Protein AF-K9KC00-F1 (afdb_monomer_lite)

Organism: Equus caballus (NCBI:txid9796)

Secondary structure (DSSP, 8-state):
---S---------PPPPPGGGGGG-SS----GGG--HHHHHHHHHHHTTSSTT-----EEEEEE-GGG-SSHHHHHHHHHHHHHHHHHHH--S-S-TT---EEEEEEEETTT--EEEEEEETT-TTPPPEEE-----TTTTS---EEEE-----------SS-TT--HHHHHHHHHHHHHHHHHTSEEEETTEE--TT--TTTT----SSS-------EEEEEEEPPP----S------------

Structure (mmCIF, N/CA/C/O backbone):
data_AF-K9KC00-F1
#
_entry.id   AF-K9KC00-F1
#
loop_
_atom_site.group_PDB
_atom_site.id
_atom_site.type_symbol
_atom_site.label_atom_id
_atom_site.label_alt_id
_atom_site.label_comp_id
_atom_site.label_asym_id
_atom_site.label_entity_id
_atom_site.label_seq_id
_atom_site.pdbx_PDB_ins_code
_atom_site.Cartn_x
_atom_site.Cartn_y
_atom_site.Cartn_z
_atom_site.occupancy
_atom_site.B_iso_or_equiv
_atom_site.auth_seq_id
_atom_site.auth_comp_id
_atom_site.auth_asym_id
_atom_site.auth_atom_id
_atom_site.pdbx_PDB_model_num
ATOM 1 N N . GLN A 1 1 ? -20.676 -14.071 -11.939 1.00 25.25 1 GLN A N 1
ATOM 2 C CA . GLN A 1 1 ? -21.094 -12.785 -11.350 1.00 25.25 1 GLN A CA 1
ATOM 3 C C . GLN A 1 1 ? -20.013 -12.377 -10.363 1.00 25.25 1 GLN A C 1
ATOM 5 O O . GLN A 1 1 ? -20.032 -12.861 -9.239 1.00 25.25 1 GLN A O 1
ATOM 10 N N . CYS A 1 2 ? -19.039 -11.570 -10.789 1.00 29.67 2 CYS A N 1
ATOM 11 C CA . CYS A 1 2 ? -18.276 -10.775 -9.829 1.00 29.67 2 CYS A CA 1
ATOM 12 C C . CYS A 1 2 ? -19.253 -9.724 -9.311 1.00 29.67 2 CYS A C 1
ATOM 14 O O . CYS A 1 2 ? -19.829 -8.980 -10.107 1.00 29.67 2 CYS A O 1
ATOM 16 N N . SER A 1 3 ? -19.541 -9.725 -8.013 1.00 38.50 3 SER A N 1
ATOM 17 C CA . SER A 1 3 ? -20.212 -8.573 -7.428 1.00 38.50 3 SER A CA 1
ATOM 18 C C . SER A 1 3 ? -19.284 -7.365 -7.598 1.00 38.50 3 SER A C 1
ATOM 20 O O . SER A 1 3 ? -18.064 -7.500 -7.629 1.00 38.50 3 SER A O 1
ATOM 22 N N . SER A 1 4 ? -19.842 -6.161 -7.677 1.00 50.22 4 SER A N 1
ATOM 23 C CA . SER A 1 4 ? -19.057 -4.923 -7.599 1.00 50.22 4 SER A CA 1
ATOM 24 C C . SER A 1 4 ? -18.417 -4.706 -6.214 1.00 50.22 4 SER A C 1
ATOM 26 O O . SER A 1 4 ? -17.830 -3.654 -5.963 1.00 50.22 4 SER A O 1
ATOM 28 N N . GLN A 1 5 ? -18.562 -5.663 -5.285 1.00 53.84 5 GLN A N 1
ATOM 29 C CA . GLN A 1 5 ? -17.882 -5.651 -3.997 1.00 53.84 5 GLN A CA 1
ATOM 30 C C . GLN A 1 5 ? -16.456 -6.160 -4.190 1.00 53.84 5 GLN A C 1
ATOM 32 O O . GLN A 1 5 ? -16.230 -7.296 -4.592 1.00 53.84 5 GLN A O 1
ATOM 37 N N . LYS A 1 6 ? -15.491 -5.289 -3.893 1.00 56.62 6 LYS A N 1
ATOM 38 C CA . LYS A 1 6 ? -14.073 -5.637 -3.884 1.00 56.62 6 LYS A CA 1
ATOM 39 C C . LYS A 1 6 ? -13.775 -6.395 -2.590 1.00 56.62 6 LYS A C 1
ATOM 41 O O . LYS A 1 6 ? -13.758 -5.797 -1.515 1.00 56.62 6 LYS A O 1
ATOM 46 N N . ASP A 1 7 ? -13.580 -7.704 -2.699 1.00 59.06 7 ASP A N 1
ATOM 47 C CA . ASP A 1 7 ? -13.086 -8.533 -1.604 1.00 59.06 7 ASP A CA 1
ATOM 48 C C . ASP A 1 7 ? -11.563 -8.383 -1.512 1.00 59.06 7 ASP A C 1
ATOM 50 O O . ASP A 1 7 ? -10.843 -8.591 -2.488 1.00 59.06 7 ASP A O 1
ATOM 54 N N . TYR A 1 8 ? -11.063 -8.012 -0.334 1.00 65.44 8 TYR A N 1
ATOM 55 C CA . TYR A 1 8 ? -9.629 -7.894 -0.082 1.00 65.44 8 TYR A CA 1
ATOM 56 C C . TYR A 1 8 ? -9.162 -9.005 0.846 1.00 65.44 8 TYR A C 1
ATOM 58 O O . TYR A 1 8 ? -9.765 -9.255 1.891 1.00 65.44 8 TYR A O 1
ATOM 66 N N . VAL A 1 9 ? -8.029 -9.617 0.510 1.00 61.19 9 VAL A N 1
ATOM 67 C CA . VAL A 1 9 ? -7.313 -10.489 1.441 1.00 61.19 9 VAL A CA 1
ATOM 68 C C . VAL A 1 9 ? -6.292 -9.653 2.194 1.00 61.19 9 VAL A C 1
ATOM 70 O O . VAL A 1 9 ? -5.459 -8.971 1.603 1.00 61.19 9 VAL A O 1
ATOM 73 N N . ILE A 1 10 ? -6.406 -9.664 3.520 1.00 71.00 10 ILE A N 1
ATOM 74 C CA . ILE A 1 10 ? -5.725 -8.711 4.394 1.00 71.00 10 ILE A CA 1
ATOM 75 C C . ILE A 1 10 ? -4.709 -9.456 5.251 1.00 71.00 10 ILE A C 1
ATOM 77 O O . ILE A 1 10 ? -5.071 -10.296 6.075 1.00 71.00 10 ILE A O 1
ATOM 81 N N . LEU A 1 11 ? -3.435 -9.095 5.099 1.00 80.50 11 LEU A N 1
ATOM 82 C CA . LEU A 1 11 ? -2.395 -9.413 6.071 1.00 80.50 11 LEU A CA 1
ATOM 83 C C . LEU A 1 11 ? -2.268 -8.245 7.054 1.00 80.50 11 LEU A C 1
ATOM 85 O O . LEU A 1 11 ? -1.838 -7.153 6.686 1.00 80.50 11 LEU A O 1
ATOM 89 N N . ALA A 1 12 ? -2.624 -8.471 8.318 1.00 85.69 12 ALA A N 1
ATOM 90 C CA . ALA A 1 12 ? -2.448 -7.474 9.368 1.00 85.69 12 ALA A CA 1
ATOM 91 C C . ALA A 1 12 ? -1.000 -7.492 9.891 1.00 85.69 12 ALA A C 1
ATOM 93 O O . ALA A 1 12 ? -0.651 -8.292 10.759 1.00 85.69 12 ALA A O 1
ATOM 94 N N . ALA A 1 13 ? -0.155 -6.600 9.371 1.00 89.88 13 ALA A N 1
ATOM 95 C CA . ALA A 1 13 ? 1.214 -6.415 9.851 1.00 89.88 13 ALA A CA 1
ATOM 96 C C . ALA A 1 13 ? 1.235 -5.502 11.089 1.00 89.88 13 ALA A C 1
ATOM 98 O O . ALA A 1 13 ? 0.926 -4.313 11.008 1.00 89.88 13 ALA A O 1
ATOM 99 N N . ARG A 1 14 ? 1.590 -6.052 12.255 1.00 91.38 14 ARG A N 1
ATOM 100 C CA . ARG A 1 14 ? 1.687 -5.282 13.504 1.00 91.38 14 ARG A CA 1
ATOM 101 C C . ARG A 1 14 ? 2.925 -4.387 13.484 1.00 91.38 14 ARG A C 1
ATOM 103 O O . ARG A 1 14 ? 4.026 -4.890 13.298 1.00 91.38 14 ARG A O 1
ATOM 110 N N . THR A 1 15 ? 2.749 -3.097 13.777 1.00 91.25 15 THR A N 1
ATOM 111 C CA . THR A 1 15 ? 3.876 -2.178 13.983 1.00 91.25 15 THR A CA 1
ATOM 112 C C . THR A 1 15 ? 4.750 -2.653 15.149 1.00 91.25 15 THR A C 1
ATOM 114 O O . THR A 1 15 ? 4.219 -2.858 16.249 1.00 91.25 15 THR A O 1
ATOM 117 N N . PRO A 1 16 ? 6.060 -2.864 14.930 1.00 89.06 16 PRO A N 1
ATOM 118 C CA . PRO A 1 16 ? 6.976 -3.280 15.985 1.00 89.06 16 PRO A CA 1
ATOM 119 C C . PRO A 1 16 ? 7.082 -2.201 17.076 1.00 89.06 16 PRO A C 1
ATOM 121 O O . PRO A 1 16 ? 6.860 -1.022 16.790 1.00 89.06 16 PRO A O 1
ATOM 124 N N . PRO A 1 17 ? 7.384 -2.568 18.333 1.00 82.75 17 PRO A N 1
ATOM 125 C CA . PRO A 1 17 ? 7.634 -1.582 19.381 1.00 82.75 17 PRO A CA 1
ATOM 126 C C . PRO A 1 17 ? 8.871 -0.744 19.029 1.00 82.75 17 PRO A C 1
ATOM 128 O O . PRO A 1 17 ? 9.849 -1.281 18.517 1.00 82.75 17 PRO A O 1
ATOM 131 N N . ASN A 1 18 ? 8.824 0.562 19.296 1.00 74.44 18 ASN A N 1
ATOM 132 C CA . ASN A 1 18 ? 9.985 1.434 19.131 1.00 74.44 18 ASN A CA 1
ATOM 133 C C . ASN A 1 18 ? 10.951 1.200 20.310 1.00 74.44 18 ASN A C 1
ATOM 135 O O . ASN A 1 18 ? 10.563 1.375 21.468 1.00 74.44 18 ASN A O 1
ATOM 139 N N . GLU A 1 19 ? 12.183 0.773 20.026 1.00 66.12 19 GLU A N 1
ATOM 140 C CA . GLU A 1 19 ? 13.194 0.442 21.042 1.00 66.12 19 GLU A CA 1
ATOM 141 C C . GLU A 1 19 ? 13.564 1.657 21.913 1.00 66.12 19 GLU A C 1
ATOM 143 O O . GLU A 1 19 ? 13.807 1.497 23.107 1.00 66.12 19 GLU A O 1
ATOM 148 N N . GLU A 1 20 ? 13.479 2.881 21.380 1.00 58.81 20 GLU A N 1
ATOM 149 C CA . GLU A 1 20 ? 13.788 4.119 22.115 1.00 58.81 20 GLU A CA 1
ATOM 150 C C . GLU A 1 20 ? 12.750 4.460 23.204 1.00 58.81 20 GLU A C 1
ATOM 152 O O . GLU A 1 20 ? 13.062 5.133 24.189 1.00 58.81 20 GLU A O 1
ATOM 157 N N . GLN A 1 21 ? 11.511 3.970 23.077 1.00 54.03 21 GLN A N 1
ATOM 158 C CA . GLN A 1 21 ? 10.457 4.199 24.076 1.00 54.03 21 GLN A CA 1
ATOM 159 C C . GLN A 1 21 ? 10.523 3.214 25.255 1.00 54.03 21 GLN A C 1
ATOM 161 O O . GLN A 1 21 ? 9.918 3.478 26.297 1.00 54.03 21 GLN A O 1
ATOM 166 N N . ASN A 1 22 ? 11.263 2.105 25.130 1.00 49.56 22 ASN A N 1
ATOM 167 C CA . ASN A 1 22 ? 11.338 1.072 26.171 1.00 49.56 22 ASN A CA 1
ATOM 168 C C . ASN A 1 22 ? 12.103 1.522 27.427 1.00 49.56 22 ASN A C 1
ATOM 170 O O . ASN A 1 22 ? 11.770 1.083 28.527 1.00 49.56 22 ASN A O 1
ATOM 174 N N . GLU A 1 23 ? 13.059 2.444 27.300 1.00 49.00 23 GLU A N 1
ATOM 175 C CA . GLU A 1 23 ? 13.861 2.948 28.430 1.00 49.00 23 GLU A CA 1
ATOM 176 C C . GLU A 1 23 ? 13.058 3.857 29.392 1.00 49.00 23 GLU A C 1
ATOM 178 O O . GLU A 1 23 ? 13.442 4.048 30.545 1.00 49.00 23 GLU A O 1
ATOM 183 N N . ASN A 1 24 ? 11.899 4.388 28.971 1.00 44.72 24 ASN A N 1
ATOM 184 C CA . ASN A 1 24 ? 11.088 5.336 29.758 1.00 44.72 24 ASN A CA 1
ATOM 185 C C . ASN A 1 24 ? 9.825 4.730 30.412 1.00 44.72 24 ASN A C 1
ATOM 187 O O . ASN A 1 24 ? 9.017 5.446 31.013 1.00 44.72 24 ASN A O 1
ATOM 191 N N . LEU A 1 25 ? 9.628 3.410 30.350 1.00 47.66 25 LEU A N 1
ATOM 192 C CA . LEU A 1 25 ? 8.417 2.737 30.843 1.00 47.66 25 LEU A CA 1
ATOM 193 C C . LEU A 1 25 ? 8.420 2.512 32.369 1.00 47.66 25 LEU A C 1
ATOM 195 O O . LEU A 1 25 ? 8.377 1.380 32.843 1.00 47.66 25 LEU A O 1
ATOM 199 N N . LYS A 1 26 ? 8.402 3.586 33.172 1.00 43.12 26 LYS A N 1
ATOM 200 C CA . LYS A 1 26 ? 8.039 3.500 34.607 1.00 43.12 26 LYS A CA 1
ATOM 201 C C . LYS A 1 26 ? 6.574 3.827 34.918 1.00 43.12 26 LYS A C 1
ATOM 203 O O . LYS A 1 26 ? 6.155 3.652 36.057 1.00 43.12 26 LYS A O 1
ATOM 208 N N . HIS A 1 27 ? 5.754 4.199 33.930 1.00 42.00 27 HIS A N 1
ATOM 209 C CA . HIS A 1 27 ? 4.310 4.383 34.132 1.00 42.00 27 HIS A CA 1
ATOM 210 C C . HIS A 1 27 ? 3.474 3.876 32.942 1.00 42.00 27 HIS A C 1
ATOM 212 O O .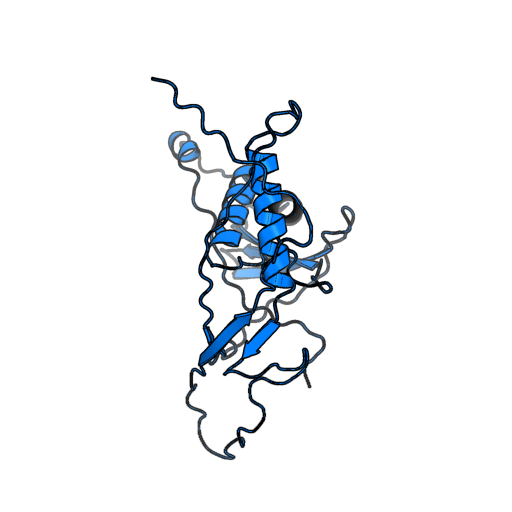 HIS A 1 27 ? 3.448 4.515 31.891 1.00 42.00 27 HIS A O 1
ATOM 218 N N . PRO A 1 28 ? 2.732 2.760 33.088 1.00 45.12 28 PRO A N 1
ATOM 219 C CA . PRO A 1 28 ? 1.894 2.213 32.030 1.00 45.12 28 PRO A CA 1
ATOM 220 C C . PRO A 1 28 ? 0.529 2.908 32.037 1.00 45.12 28 PRO A C 1
ATOM 222 O O . PRO A 1 28 ? -0.470 2.380 32.518 1.00 45.12 28 PRO A O 1
ATOM 225 N N . LYS A 1 29 ? 0.478 4.127 31.508 1.00 45.38 29 LYS A N 1
ATOM 226 C CA . LYS A 1 29 ? -0.769 4.724 31.012 1.00 45.38 29 LYS A CA 1
ATOM 227 C C . LYS A 1 29 ? -0.498 5.243 29.610 1.00 45.38 29 LYS A C 1
ATOM 229 O O . LYS A 1 29 ? -0.346 6.443 29.403 1.00 45.38 29 LYS A O 1
ATOM 234 N N . ALA A 1 30 ? -0.375 4.319 28.658 1.00 53.72 30 ALA A N 1
ATOM 235 C CA . ALA A 1 30 ? -0.313 4.664 27.246 1.00 53.72 30 ALA A CA 1
ATOM 236 C C . ALA A 1 30 ? -1.667 5.267 26.858 1.00 53.72 30 ALA A C 1
ATOM 238 O O . ALA A 1 30 ? -2.630 4.549 26.613 1.00 53.72 30 ALA A O 1
ATOM 239 N N . LYS A 1 31 ? -1.771 6.596 26.890 1.00 57.50 31 LYS A N 1
ATOM 240 C CA . LYS A 1 31 ? -2.899 7.293 26.280 1.00 57.50 31 LYS A CA 1
ATOM 241 C C . LYS A 1 31 ? -2.821 7.076 24.773 1.00 57.50 31 LYS A C 1
ATOM 243 O O . LYS A 1 31 ? -1.730 7.013 24.213 1.00 57.50 31 LYS A O 1
ATOM 248 N N . LEU A 1 32 ? -3.975 7.017 24.117 1.00 59.50 32 LEU A N 1
ATOM 249 C CA . LEU A 1 32 ? -4.072 6.977 22.658 1.00 59.50 32 LEU A CA 1
ATOM 250 C C . LEU A 1 32 ? -3.348 8.168 21.983 1.00 59.50 32 LEU A C 1
ATOM 252 O O . LEU A 1 32 ? -2.900 8.045 20.848 1.00 59.50 32 LEU A O 1
ATOM 256 N N . ASP A 1 33 ? -3.165 9.277 22.708 1.00 56.56 33 ASP A N 1
ATOM 257 C CA . ASP A 1 33 ? -2.373 10.441 22.289 1.00 56.56 33 ASP A CA 1
ATOM 258 C C . ASP A 1 33 ? -0.872 10.151 22.086 1.00 56.56 33 ASP A C 1
ATOM 260 O O . ASP A 1 33 ? -0.204 10.910 21.391 1.00 56.56 33 ASP A O 1
ATOM 264 N N . ASN A 1 34 ? -0.339 9.049 22.631 1.00 66.25 34 ASN A N 1
ATOM 265 C CA . ASN A 1 34 ? 1.069 8.645 22.481 1.00 66.25 34 ASN A CA 1
ATOM 266 C C . ASN A 1 34 ? 1.330 7.820 21.209 1.00 66.25 34 ASN A C 1
ATOM 268 O O . ASN A 1 34 ? 2.329 7.107 21.112 1.00 66.25 34 ASN A O 1
ATOM 272 N N . LEU A 1 35 ? 0.409 7.847 20.249 1.00 78.75 35 LEU A N 1
ATOM 273 C CA . LEU A 1 35 ? 0.561 7.120 19.001 1.00 78.75 35 LEU A CA 1
ATOM 274 C C . LEU A 1 35 ? 1.648 7.767 18.139 1.00 78.75 35 LEU A C 1
ATOM 276 O O . LEU A 1 35 ? 1.485 8.882 17.643 1.00 78.75 35 LEU A O 1
ATOM 280 N N . ASP A 1 36 ? 2.741 7.035 17.952 1.00 87.56 36 ASP A N 1
ATOM 281 C CA . ASP A 1 36 ? 3.870 7.447 17.124 1.00 87.56 36 ASP A CA 1
ATOM 282 C C . ASP A 1 36 ? 3.506 7.334 15.633 1.00 87.56 36 ASP A C 1
ATOM 284 O O . ASP A 1 36 ? 3.664 6.296 14.981 1.00 87.56 36 ASP A O 1
ATOM 288 N N . GLU A 1 37 ? 2.923 8.415 15.116 1.00 90.06 37 GLU A N 1
ATOM 289 C CA . GLU A 1 37 ? 2.513 8.557 13.718 1.00 90.06 37 GLU A CA 1
ATOM 290 C C . GLU A 1 37 ? 3.711 8.414 12.771 1.00 90.06 37 GLU A C 1
ATOM 292 O O . GLU A 1 37 ? 3.603 7.771 11.724 1.00 90.06 37 GLU A O 1
ATOM 297 N N . GLU A 1 38 ? 4.870 8.949 13.155 1.00 91.12 38 GLU A N 1
ATOM 298 C CA . GLU A 1 38 ? 6.090 8.867 12.357 1.00 91.12 38 GLU A CA 1
ATOM 299 C C . GLU A 1 38 ? 6.543 7.414 12.221 1.00 91.12 38 GLU A C 1
ATOM 301 O O . GLU A 1 38 ? 6.689 6.924 11.093 1.00 91.12 38 GLU A O 1
ATOM 306 N N . TRP A 1 39 ? 6.642 6.686 13.334 1.00 92.50 39 TRP A N 1
ATOM 307 C CA . TRP A 1 39 ? 7.018 5.275 13.324 1.00 92.50 39 TRP A CA 1
ATOM 308 C C . TRP A 1 39 ? 6.036 4.409 12.534 1.00 92.50 39 TRP A C 1
ATOM 310 O O . TRP A 1 39 ? 6.449 3.571 11.727 1.00 92.50 39 TRP A O 1
ATOM 320 N N . ALA A 1 40 ? 4.730 4.654 12.678 1.00 93.25 40 ALA A N 1
ATOM 321 C CA . ALA A 1 40 ? 3.715 3.960 11.890 1.00 93.25 40 ALA A CA 1
ATOM 322 C C . ALA A 1 40 ? 3.904 4.188 10.379 1.00 93.25 40 ALA A C 1
ATOM 324 O O . ALA A 1 40 ? 3.778 3.246 9.592 1.00 93.25 40 ALA A O 1
ATOM 325 N N . THR A 1 41 ? 4.260 5.407 9.956 1.00 94.38 41 THR A N 1
ATOM 326 C CA . THR A 1 41 ? 4.533 5.692 8.538 1.00 94.38 41 THR A CA 1
ATOM 327 C C . THR A 1 41 ? 5.833 5.055 8.047 1.00 94.38 41 THR A C 1
ATOM 329 O O . THR A 1 41 ? 5.902 4.624 6.893 1.00 94.38 41 THR A O 1
ATOM 332 N N . VAL A 1 42 ? 6.869 4.965 8.887 1.00 93.06 42 VAL A N 1
ATOM 333 C CA . VAL A 1 42 ? 8.116 4.254 8.559 1.00 93.06 42 VAL A CA 1
ATOM 334 C C . VAL A 1 42 ? 7.826 2.772 8.353 1.00 93.06 42 VAL A C 1
ATOM 336 O O . VAL A 1 42 ? 8.173 2.232 7.302 1.00 93.06 42 VAL A O 1
ATOM 339 N N . HIS A 1 43 ? 7.109 2.150 9.289 1.00 93.44 43 HIS A N 1
ATOM 340 C CA . HIS A 1 43 ? 6.720 0.748 9.195 1.00 93.44 43 HIS A CA 1
ATOM 341 C C . HIS A 1 43 ? 5.868 0.472 7.947 1.00 93.44 43 HIS A C 1
ATOM 343 O O . HIS A 1 43 ? 6.169 -0.450 7.193 1.00 93.44 43 HIS A O 1
ATOM 349 N N . ALA A 1 44 ? 4.873 1.311 7.641 1.00 93.31 44 ALA A N 1
ATOM 350 C CA . ALA A 1 44 ? 4.062 1.149 6.431 1.00 93.31 44 ALA A CA 1
ATOM 351 C C . ALA A 1 44 ? 4.894 1.221 5.134 1.00 93.31 44 ALA A C 1
ATOM 353 O O . ALA A 1 44 ? 4.655 0.462 4.195 1.00 93.31 44 ALA A O 1
ATOM 354 N N . ASN A 1 45 ? 5.918 2.083 5.089 1.00 91.00 45 ASN A N 1
ATOM 355 C CA . ASN A 1 45 ? 6.853 2.153 3.961 1.00 91.00 45 ASN A CA 1
ATOM 356 C C . ASN A 1 45 ? 7.752 0.914 3.835 1.00 91.00 45 ASN A C 1
ATOM 358 O O . ASN A 1 45 ? 8.222 0.619 2.739 1.00 91.00 45 ASN A O 1
ATOM 362 N N . GLN A 1 46 ? 8.044 0.228 4.939 1.00 90.62 46 GLN A N 1
ATOM 363 C CA . GLN A 1 46 ? 8.793 -1.028 4.923 1.00 90.62 46 GLN A CA 1
ATOM 364 C C . GLN A 1 46 ? 7.892 -2.176 4.463 1.00 90.62 46 GLN A C 1
ATOM 366 O O . GLN A 1 46 ? 8.271 -2.924 3.564 1.00 90.62 46 GLN A O 1
ATOM 371 N N . VAL A 1 47 ? 6.673 -2.261 5.009 1.00 90.00 47 VAL A N 1
ATOM 372 C CA . VAL A 1 47 ? 5.667 -3.267 4.634 1.00 90.00 47 VAL A CA 1
ATOM 373 C C . VAL A 1 47 ? 5.349 -3.197 3.143 1.00 90.00 47 VAL A C 1
ATOM 375 O O . VAL A 1 47 ? 5.341 -4.225 2.469 1.00 90.00 47 VAL A O 1
ATOM 378 N N . SER A 1 48 ? 5.185 -1.992 2.588 1.00 88.44 48 SER A N 1
ATOM 379 C CA . SER A 1 48 ? 4.916 -1.814 1.154 1.00 88.44 48 SER A CA 1
ATOM 380 C C . SER A 1 48 ? 6.046 -2.302 0.240 1.00 88.44 48 SER A C 1
ATOM 382 O O . SER A 1 48 ? 5.838 -2.418 -0.964 1.00 88.44 48 SER A O 1
ATOM 384 N N . ARG A 1 49 ? 7.225 -2.622 0.786 1.00 86.50 49 ARG A N 1
ATOM 385 C CA . ARG A 1 49 ? 8.413 -3.097 0.059 1.00 86.50 49 ARG A CA 1
ATOM 386 C C . ARG A 1 49 ? 8.800 -4.536 0.407 1.00 86.50 49 ARG A C 1
ATOM 388 O O . ARG A 1 49 ? 9.864 -4.982 -0.009 1.00 86.50 49 ARG A O 1
ATOM 395 N N . MET A 1 50 ? 7.969 -5.259 1.163 1.00 83.38 50 MET A N 1
ATOM 396 C CA . MET A 1 50 ? 8.282 -6.629 1.591 1.00 83.38 50 MET A CA 1
ATOM 397 C C . MET A 1 50 ? 8.363 -7.633 0.435 1.00 83.38 50 MET A C 1
ATOM 399 O O . MET A 1 50 ? 9.017 -8.659 0.589 1.00 83.38 50 MET A O 1
ATOM 403 N N . LEU A 1 51 ? 7.721 -7.347 -0.703 1.00 74.06 51 LEU A N 1
ATOM 404 C CA . LEU A 1 51 ? 7.758 -8.185 -1.902 1.00 74.06 51 LEU A CA 1
ATOM 405 C C . LEU A 1 51 ? 8.272 -7.396 -3.117 1.00 74.06 51 LEU A C 1
ATOM 407 O O . LEU A 1 51 ? 8.011 -6.190 -3.212 1.00 74.06 51 LEU A O 1
ATOM 411 N N . PRO A 1 52 ? 8.954 -8.053 -4.076 1.00 64.56 52 PRO A N 1
ATOM 412 C CA . PRO A 1 52 ? 9.198 -7.484 -5.401 1.00 64.56 52 PRO A CA 1
ATOM 413 C C . PRO A 1 52 ? 7.876 -7.023 -6.039 1.00 64.56 52 PRO A C 1
ATOM 415 O O . PRO A 1 52 ? 6.896 -7.758 -6.012 1.00 64.56 52 PRO A O 1
ATOM 418 N N . GLY A 1 53 ? 7.823 -5.794 -6.565 1.00 65.69 53 GLY A N 1
ATOM 419 C CA . GLY A 1 53 ? 6.579 -5.174 -7.066 1.00 65.69 53 GLY A CA 1
ATOM 420 C C . GLY A 1 53 ? 5.740 -4.450 -5.999 1.00 65.69 53 GLY A C 1
ATOM 421 O O . GLY A 1 53 ? 4.893 -3.621 -6.330 1.00 65.69 53 GLY A O 1
ATOM 422 N N . GLY A 1 54 ? 6.064 -4.649 -4.720 1.00 77.31 54 GLY A N 1
ATOM 423 C CA . GLY A 1 54 ? 5.485 -3.934 -3.589 1.00 77.31 54 GLY A CA 1
ATOM 424 C C . GLY A 1 54 ? 4.092 -4.413 -3.179 1.00 77.31 54 GLY A C 1
ATOM 425 O O . GLY A 1 54 ? 3.392 -5.108 -3.909 1.00 77.31 54 GLY A O 1
ATOM 426 N N . LEU A 1 55 ? 3.692 -4.037 -1.968 1.00 81.38 55 LEU A N 1
ATOM 427 C CA . LEU A 1 55 ? 2.369 -4.308 -1.411 1.00 81.38 55 LEU A CA 1
ATOM 428 C C . LEU A 1 55 ? 1.576 -3.007 -1.302 1.00 81.38 55 LEU A C 1
ATOM 430 O O . LEU A 1 55 ? 2.080 -1.999 -0.796 1.00 81.38 55 LEU A O 1
ATOM 434 N N . LEU A 1 56 ? 0.315 -3.046 -1.730 1.00 83.94 56 LEU A N 1
ATOM 435 C CA . LEU A 1 56 ? -0.625 -1.964 -1.475 1.00 83.94 56 LEU A CA 1
ATOM 436 C C . LEU A 1 56 ? -1.104 -2.042 -0.022 1.00 83.94 56 LEU A C 1
ATOM 438 O O . LEU A 1 56 ? -1.732 -3.015 0.394 1.00 83.94 56 LEU A O 1
ATOM 442 N N . VAL A 1 57 ? -0.827 -0.997 0.755 1.00 88.94 57 VAL A N 1
ATOM 443 C CA . VAL A 1 57 ? -1.370 -0.866 2.110 1.00 88.94 57 VAL A CA 1
ATOM 444 C C . VAL A 1 57 ? -2.816 -0.400 1.999 1.00 88.94 57 VAL A C 1
ATOM 446 O O . VAL A 1 57 ? -3.093 0.746 1.664 1.00 88.94 57 VAL A O 1
ATOM 449 N N . LEU A 1 58 ? -3.747 -1.305 2.291 1.00 90.12 58 LEU A N 1
ATOM 450 C CA . LEU A 1 58 ? -5.18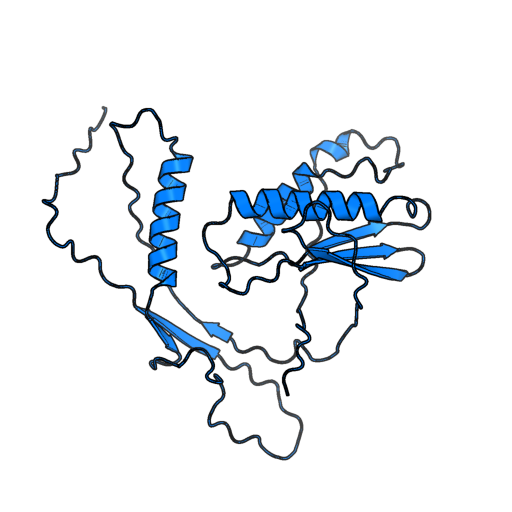4 -1.046 2.176 1.00 90.12 58 LEU A CA 1
ATOM 451 C C . LEU A 1 58 ? -5.744 -0.190 3.314 1.00 90.12 58 LEU A C 1
ATOM 453 O O . LEU A 1 58 ? -6.872 0.289 3.223 1.00 90.12 58 LEU A O 1
ATOM 457 N N . GLY A 1 59 ? -5.001 -0.024 4.407 1.00 92.56 59 GLY A N 1
ATOM 458 C CA . GLY A 1 59 ? -5.523 0.618 5.598 1.00 92.56 59 GLY A CA 1
ATOM 459 C C . GLY A 1 59 ? -4.638 0.480 6.826 1.00 92.56 59 GLY A C 1
ATOM 460 O O . GLY A 1 59 ? -3.519 -0.027 6.763 1.00 92.56 59 GLY A O 1
ATOM 461 N N . VAL A 1 60 ? -5.171 0.916 7.963 1.00 94.81 60 VAL A N 1
ATOM 462 C CA . VAL A 1 60 ? -4.517 0.840 9.275 1.00 94.81 60 VAL A CA 1
ATOM 463 C C . VAL A 1 60 ? -5.450 0.212 10.300 1.00 94.81 60 VAL A C 1
ATOM 465 O O . VAL A 1 60 ? -6.676 0.311 10.199 1.00 94.81 60 VAL A O 1
ATOM 468 N N . PHE A 1 61 ? -4.873 -0.417 11.320 1.00 93.69 61 PHE A N 1
ATOM 469 C CA . PHE A 1 61 ? -5.640 -0.965 12.428 1.00 93.69 61 PHE A CA 1
ATOM 470 C C . PHE A 1 61 ? -5.024 -0.603 13.774 1.00 93.69 61 PHE A C 1
ATOM 472 O O . PHE A 1 61 ? -3.813 -0.423 13.891 1.00 93.69 61 PHE A O 1
ATOM 479 N N . ILE A 1 62 ? -5.869 -0.528 14.797 1.00 91.81 62 ILE A N 1
ATOM 480 C CA . ILE A 1 62 ? -5.455 -0.369 16.190 1.00 91.81 62 ILE A CA 1
ATOM 481 C C . ILE A 1 62 ? -6.212 -1.358 17.072 1.00 91.81 62 ILE A C 1
ATOM 483 O O . ILE A 1 62 ? -7.380 -1.679 16.834 1.00 91.81 62 ILE A O 1
ATOM 487 N N . ILE A 1 63 ? -5.535 -1.827 18.116 1.00 90.06 63 ILE A N 1
ATOM 488 C CA . ILE A 1 63 ? -6.104 -2.723 19.119 1.00 90.06 63 ILE A CA 1
ATOM 489 C C . ILE A 1 63 ? -6.048 -1.999 20.462 1.00 90.06 63 ILE A C 1
ATOM 491 O O . ILE A 1 63 ? -4.962 -1.651 20.920 1.00 90.06 63 ILE A O 1
ATOM 495 N N . THR A 1 64 ? -7.200 -1.766 21.093 1.00 87.00 64 THR A N 1
ATOM 496 C CA . THR A 1 64 ? -7.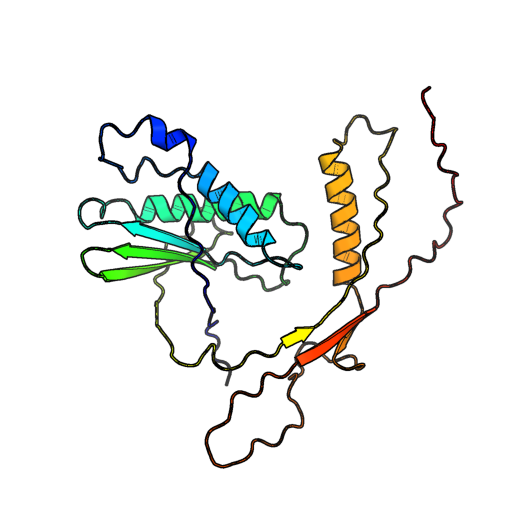283 -1.040 22.374 1.00 87.00 64 THR A CA 1
ATOM 497 C C . THR A 1 64 ? -8.123 -1.793 23.407 1.00 87.00 64 THR A C 1
ATOM 499 O O . THR A 1 64 ? -8.916 -2.672 23.068 1.00 87.00 64 THR A O 1
ATOM 502 N N . THR A 1 65 ? -7.962 -1.454 24.686 1.00 84.12 65 THR A N 1
ATOM 503 C CA . THR A 1 65 ? -8.850 -1.899 25.773 1.00 84.12 65 THR A CA 1
ATOM 504 C C . THR A 1 65 ? -10.026 -0.925 25.944 1.00 84.12 65 THR A C 1
ATOM 506 O O . THR A 1 65 ? -10.024 0.170 25.376 1.00 84.12 65 THR A O 1
ATOM 509 N N . LEU A 1 66 ? -11.050 -1.319 26.714 1.00 72.38 66 LEU A N 1
ATOM 510 C CA . LEU A 1 66 ? -12.277 -0.529 26.924 1.00 72.38 66 LEU A CA 1
ATOM 511 C C . LEU A 1 66 ? -12.020 0.877 27.510 1.00 72.38 66 LEU A C 1
ATOM 513 O O . LEU A 1 66 ? -12.760 1.809 27.218 1.00 72.38 66 LEU A O 1
ATOM 517 N N . GLU A 1 67 ? -10.944 1.041 28.280 1.00 62.91 67 GLU A N 1
ATOM 518 C CA . GLU A 1 67 ? -10.559 2.302 28.934 1.00 62.91 67 GLU A CA 1
ATOM 519 C C . GLU A 1 67 ? -10.050 3.375 27.953 1.00 62.91 67 GLU A C 1
ATOM 521 O O . GLU A 1 67 ? -10.016 4.555 28.289 1.00 62.91 67 GLU A O 1
ATOM 526 N N . MET A 1 68 ? -9.692 2.982 26.725 1.00 63.47 68 MET A N 1
ATOM 527 C CA . MET A 1 68 ? -9.163 3.857 25.666 1.00 63.47 68 MET A CA 1
ATOM 528 C C . MET A 1 68 ? -10.14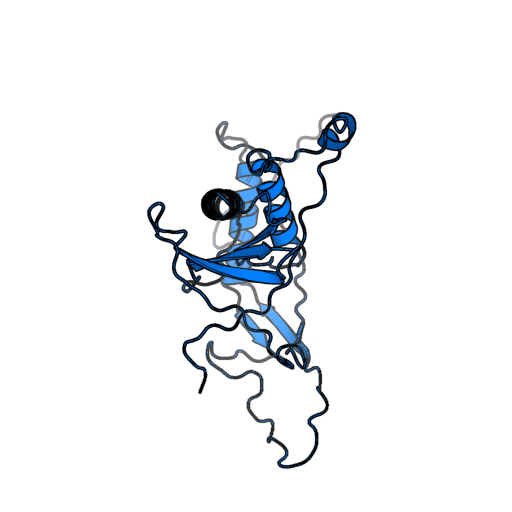8 4.011 24.493 1.00 63.47 68 MET A C 1
ATOM 530 O O . MET A 1 68 ? -9.744 4.212 23.349 1.00 63.47 68 MET A O 1
ATOM 534 N N . ALA A 1 69 ? -11.448 3.820 24.744 1.00 60.62 69 ALA A N 1
ATOM 535 C CA . ALA A 1 69 ? -12.472 3.741 23.700 1.00 60.62 69 ALA A CA 1
ATOM 536 C C . ALA A 1 69 ? -12.989 5.099 23.192 1.00 60.62 69 ALA A C 1
ATOM 538 O O . ALA A 1 69 ? -13.664 5.130 22.165 1.00 60.62 69 ALA A O 1
ATOM 539 N N . ASN A 1 70 ? -12.677 6.211 23.858 1.00 62.06 70 ASN A N 1
ATOM 540 C CA . ASN A 1 70 ? -12.943 7.537 23.301 1.00 62.06 70 ASN A CA 1
ATOM 541 C C . ASN A 1 70 ? -11.718 7.994 22.492 1.00 62.06 70 ASN A C 1
ATOM 543 O O . ASN A 1 70 ? -10.585 7.761 22.896 1.00 62.06 70 ASN A O 1
ATOM 547 N N . ASP A 1 71 ? -11.962 8.578 21.318 1.00 74.00 71 ASP A N 1
ATOM 548 C CA . ASP A 1 71 ? -10.980 9.167 20.384 1.00 74.00 71 ASP A CA 1
ATOM 549 C C . ASP A 1 71 ? -10.212 8.243 19.418 1.00 74.00 71 ASP A C 1
ATOM 551 O O . ASP A 1 71 ? -9.499 8.734 18.537 1.00 74.00 71 ASP A O 1
ATOM 555 N N . PHE A 1 72 ? -10.445 6.924 19.436 1.00 83.88 72 PHE A N 1
ATOM 556 C CA . PHE A 1 72 ? -9.815 5.980 18.486 1.00 83.88 72 PHE A CA 1
ATOM 557 C C . PHE A 1 72 ? -10.085 6.314 17.010 1.00 83.88 72 PHE A C 1
ATOM 559 O O . PHE A 1 72 ? -9.254 6.051 16.143 1.00 83.88 72 PHE A O 1
ATOM 566 N N . GLN A 1 73 ? -11.237 6.921 16.716 1.00 86.12 73 GLN A N 1
ATOM 567 C CA . GLN A 1 73 ? -11.630 7.299 15.357 1.00 86.12 73 GLN A CA 1
ATOM 568 C C . GLN A 1 73 ? -10.768 8.442 14.814 1.00 86.12 73 GLN A C 1
ATOM 570 O O . GLN A 1 73 ? -10.339 8.395 13.663 1.00 86.12 73 GLN A O 1
ATOM 575 N N . ASN A 1 74 ? -10.474 9.439 15.651 1.00 88.19 74 ASN A N 1
ATOM 576 C CA . ASN A 1 74 ? -9.621 10.564 15.275 1.00 88.19 74 ASN A CA 1
ATOM 577 C C . ASN A 1 74 ? -8.173 10.104 15.083 1.00 88.19 74 ASN A C 1
ATOM 579 O O . ASN A 1 74 ? -7.529 10.502 14.113 1.00 88.19 74 ASN A O 1
ATOM 583 N N . ALA A 1 75 ? -7.686 9.218 15.957 1.00 89.44 75 ALA A N 1
ATOM 584 C CA . ALA A 1 75 ? -6.365 8.609 15.824 1.00 89.44 75 ALA A CA 1
ATOM 585 C C . ALA A 1 75 ? -6.232 7.784 14.531 1.00 89.44 75 ALA A C 1
ATOM 587 O O . ALA A 1 75 ? -5.287 7.984 13.770 1.00 89.44 75 ALA A O 1
ATOM 588 N N . LEU A 1 76 ? -7.204 6.913 14.233 1.00 91.88 76 LEU A N 1
ATOM 589 C CA . LEU A 1 76 ? -7.230 6.128 12.993 1.00 91.88 76 LEU A CA 1
ATOM 590 C C . LEU A 1 76 ? -7.287 7.008 11.747 1.00 91.88 76 LEU A C 1
ATOM 592 O O . LEU A 1 76 ? -6.558 6.751 10.791 1.00 91.88 76 LEU A O 1
ATOM 596 N N . ARG A 1 77 ? -8.114 8.062 11.765 1.00 92.25 77 ARG A N 1
ATOM 597 C CA . ARG A 1 77 ? -8.160 9.046 10.681 1.00 92.25 77 ARG A CA 1
ATOM 598 C C . ARG A 1 77 ? -6.788 9.684 10.478 1.00 92.25 77 ARG A C 1
ATOM 600 O O . ARG A 1 77 ? -6.284 9.701 9.364 1.00 92.25 77 ARG A O 1
ATOM 607 N N . ARG A 1 78 ? -6.171 10.211 11.534 1.00 91.94 78 ARG A N 1
ATOM 608 C CA . ARG A 1 78 ? -4.848 10.840 11.423 1.00 91.94 78 ARG A CA 1
ATOM 609 C C . ARG A 1 78 ? -3.816 9.871 10.847 1.00 91.94 78 ARG A C 1
ATOM 611 O O . ARG A 1 78 ? -3.160 10.211 9.869 1.00 91.94 78 ARG A O 1
ATOM 618 N N . LEU A 1 79 ? -3.755 8.650 11.381 1.00 93.50 79 LEU A N 1
ATOM 619 C CA . LEU A 1 79 ? -2.842 7.613 10.906 1.00 93.50 79 LEU A CA 1
ATOM 620 C C . LEU A 1 79 ? -3.038 7.266 9.433 1.00 93.50 79 LEU A C 1
ATOM 622 O O . LEU A 1 79 ? -2.055 7.216 8.701 1.00 93.50 79 LEU A O 1
ATOM 626 N N . VAL A 1 80 ? -4.274 7.002 8.991 1.00 94.44 80 VAL A N 1
ATOM 627 C CA . VAL A 1 80 ? -4.506 6.533 7.615 1.00 94.44 80 VAL A CA 1
ATOM 628 C C . VAL A 1 80 ? -4.069 7.588 6.597 1.00 94.44 80 VAL A C 1
ATOM 630 O O . VAL A 1 80 ? -3.370 7.264 5.640 1.00 94.44 80 VAL A O 1
ATOM 633 N N . PHE A 1 81 ? -4.371 8.865 6.856 1.00 94.25 81 PHE A N 1
ATOM 634 C CA . PHE A 1 81 ? -3.939 9.972 6.001 1.00 94.25 81 PHE A CA 1
ATOM 635 C C . PHE A 1 81 ? -2.422 10.204 6.069 1.00 94.25 81 PHE A C 1
ATOM 637 O O . PHE A 1 81 ? -1.802 10.510 5.049 1.00 94.25 81 PHE A O 1
ATOM 644 N N . ALA A 1 82 ? -1.804 10.048 7.242 1.00 94.19 82 ALA A N 1
ATOM 645 C CA . ALA A 1 82 ? -0.357 10.175 7.405 1.00 94.19 82 ALA A CA 1
ATOM 646 C C . ALA A 1 82 ? 0.407 9.084 6.645 1.00 94.19 82 ALA A C 1
ATOM 648 O O . ALA A 1 82 ? 1.353 9.382 5.907 1.00 94.19 82 ALA A O 1
ATOM 649 N N . VAL A 1 83 ? -0.030 7.830 6.792 1.00 94.12 83 VAL A N 1
ATOM 650 C CA . VAL A 1 83 ? 0.524 6.660 6.100 1.00 94.12 83 VAL A CA 1
ATOM 651 C C . VAL A 1 83 ? 0.420 6.848 4.594 1.00 94.12 83 VAL A C 1
ATOM 653 O O . VAL A 1 83 ? 1.441 6.804 3.909 1.00 94.12 83 VAL A O 1
ATOM 656 N N . GLU A 1 84 ? -0.770 7.169 4.091 1.00 91.62 84 GLU A N 1
ATOM 657 C CA . GLU A 1 84 ? -1.004 7.376 2.662 1.00 91.62 84 GLU A CA 1
ATOM 658 C C . GLU A 1 84 ? -0.142 8.519 2.100 1.00 91.62 84 GLU A C 1
ATOM 660 O O . GLU A 1 84 ? 0.540 8.366 1.084 1.00 91.62 84 GLU A O 1
ATOM 665 N N . LYS A 1 85 ? -0.076 9.659 2.802 1.00 91.62 85 LYS A N 1
ATOM 666 C CA . LYS A 1 85 ? 0.773 10.797 2.416 1.00 91.62 85 LYS A CA 1
ATOM 667 C C . LYS A 1 85 ? 2.254 10.422 2.370 1.00 91.62 85 LYS A C 1
ATOM 669 O O . LYS A 1 85 ? 2.978 10.887 1.487 1.00 91.62 85 LYS A O 1
ATOM 674 N N . SER A 1 86 ? 2.728 9.633 3.332 1.00 91.62 86 SER A N 1
ATOM 675 C CA . SER A 1 86 ? 4.122 9.181 3.399 1.00 91.62 86 SER A CA 1
ATOM 676 C C . SER A 1 86 ? 4.449 8.214 2.261 1.00 91.62 86 SER A C 1
ATOM 678 O O . SER A 1 86 ? 5.470 8.372 1.584 1.00 91.62 86 SER A O 1
ATOM 680 N N . MET A 1 87 ? 3.550 7.267 1.999 1.00 88.06 87 MET A N 1
ATOM 681 C CA . MET A 1 87 ? 3.709 6.258 0.957 1.00 88.06 87 MET A CA 1
ATOM 682 C C . MET A 1 87 ? 3.678 6.868 -0.443 1.00 88.06 87 MET A C 1
ATOM 684 O O . MET A 1 87 ? 4.590 6.611 -1.230 1.00 88.06 87 MET A O 1
ATOM 688 N N . ASN A 1 88 ? 2.724 7.757 -0.734 1.00 84.44 88 ASN A N 1
ATOM 689 C CA . ASN A 1 88 ? 2.617 8.402 -2.048 1.00 84.44 88 ASN A CA 1
ATOM 690 C C . ASN A 1 88 ? 3.855 9.234 -2.410 1.00 84.44 88 ASN A C 1
ATOM 692 O O . ASN A 1 88 ? 4.251 9.287 -3.571 1.00 84.44 88 ASN A O 1
ATOM 696 N N . LYS A 1 89 ? 4.556 9.813 -1.425 1.00 83.62 89 LYS A N 1
ATOM 697 C CA . LYS A 1 89 ? 5.838 10.500 -1.674 1.00 83.62 89 LYS A CA 1
ATOM 698 C C . LYS A 1 89 ? 6.956 9.555 -2.112 1.00 83.62 89 LYS A C 1
ATOM 700 O O . LYS A 1 89 ? 7.851 9.976 -2.848 1.00 83.62 89 LYS A O 1
ATOM 705 N N . LYS A 1 90 ? 6.954 8.313 -1.628 1.00 78.94 90 LYS A N 1
ATOM 706 C CA . LYS A 1 90 ? 8.041 7.334 -1.809 1.00 78.94 90 LYS A CA 1
ATOM 707 C C . LYS A 1 90 ? 7.748 6.289 -2.884 1.00 78.94 90 LYS A C 1
ATOM 709 O O . LYS A 1 90 ? 8.622 5.480 -3.189 1.00 78.94 90 LYS A O 1
ATOM 714 N N . ARG A 1 91 ? 6.543 6.311 -3.438 1.00 78.62 91 ARG A N 1
ATOM 715 C CA . ARG A 1 91 ? 6.073 5.403 -4.475 1.00 78.62 91 ARG A CA 1
ATOM 716 C C . ARG A 1 91 ? 6.784 5.663 -5.807 1.00 78.62 91 ARG A C 1
ATOM 718 O O . ARG A 1 91 ? 7.043 6.815 -6.161 1.00 78.62 91 ARG A O 1
ATOM 725 N N . LEU A 1 92 ? 7.142 4.581 -6.500 1.00 76.19 92 LEU A N 1
ATOM 726 C CA . LEU A 1 92 ? 7.850 4.605 -7.788 1.00 76.19 92 LEU A CA 1
ATOM 727 C C . LEU A 1 92 ? 6.949 4.255 -8.982 1.00 76.19 92 LEU A C 1
ATOM 729 O O . LEU A 1 92 ? 7.283 4.623 -10.101 1.00 76.19 92 LEU A O 1
ATOM 733 N N . TRP A 1 93 ? 5.829 3.570 -8.743 1.00 72.12 93 TRP A N 1
ATOM 734 C CA . TRP A 1 93 ? 4.873 3.123 -9.759 1.00 72.12 93 TRP A CA 1
ATOM 735 C C . TRP A 1 93 ? 3.445 3.209 -9.223 1.00 72.12 93 TRP A C 1
ATOM 737 O O . TRP A 1 93 ? 3.224 3.050 -8.020 1.00 72.12 93 TRP A O 1
ATOM 747 N N . ASN A 1 94 ? 2.477 3.434 -10.109 1.00 70.69 94 ASN A N 1
ATOM 748 C CA . ASN A 1 94 ? 1.059 3.340 -9.770 1.00 70.69 94 ASN A CA 1
ATOM 749 C C . ASN A 1 94 ? 0.601 1.878 -9.918 1.00 70.69 94 ASN A C 1
ATOM 751 O O . ASN A 1 94 ? 1.185 1.133 -10.694 1.00 70.69 94 ASN A O 1
ATOM 755 N N . PHE A 1 95 ? -0.372 1.435 -9.117 1.00 64.25 95 PHE A N 1
ATOM 756 C CA . PHE A 1 95 ? -0.811 0.036 -9.103 1.00 64.25 95 PHE A CA 1
ATOM 757 C C . PHE A 1 95 ? -1.738 -0.220 -10.300 1.00 64.25 95 PHE A C 1
ATOM 759 O O . PHE A 1 95 ? -1.541 -1.223 -10.967 1.00 64.25 95 PHE A O 1
ATOM 766 N N . THR A 1 96 ? -2.656 0.711 -10.606 1.00 61.94 96 THR A N 1
ATOM 767 C CA . THR A 1 96 ? -3.487 0.782 -11.829 1.00 61.94 96 THR A CA 1
ATOM 768 C C . THR A 1 96 ? -4.100 2.192 -11.971 1.00 61.94 96 THR A C 1
ATOM 770 O O . THR A 1 96 ? -4.068 2.969 -11.013 1.00 61.94 96 THR A O 1
ATOM 773 N N . GLU A 1 97 ? -4.684 2.534 -13.131 1.00 53.34 97 GLU A N 1
ATOM 774 C CA . GLU A 1 97 ? -5.516 3.749 -13.301 1.00 53.34 97 GLU A CA 1
ATOM 775 C C . GLU A 1 97 ? -6.810 3.714 -12.456 1.00 53.34 97 GLU A C 1
ATOM 777 O O . GLU A 1 97 ? -7.371 4.759 -12.133 1.00 53.34 97 GLU A O 1
ATOM 782 N N . GLU A 1 98 ? -7.236 2.528 -12.009 1.00 63.22 98 GLU A N 1
ATOM 783 C CA . GLU A 1 98 ? -8.410 2.304 -11.152 1.00 63.22 98 GLU A CA 1
ATOM 784 C C . GLU A 1 98 ? -8.055 2.097 -9.671 1.00 63.22 98 GLU A C 1
ATOM 786 O O . GLU A 1 98 ? -8.685 1.301 -8.954 1.00 63.22 98 GLU A O 1
ATOM 791 N N . GLU A 1 99 ? -7.011 2.765 -9.185 1.00 69.56 99 GLU A N 1
ATOM 792 C CA . GLU A 1 99 ? -6.654 2.648 -7.780 1.00 69.56 99 GLU A CA 1
ATOM 793 C C . GLU A 1 99 ? -7.797 3.145 -6.886 1.00 69.56 99 GLU A C 1
ATOM 795 O O . GLU A 1 99 ? -8.285 4.269 -6.990 1.00 69.56 99 GLU A O 1
ATOM 800 N N . VAL A 1 100 ? -8.223 2.279 -5.968 1.00 75.94 100 VAL A N 1
ATOM 801 C CA . VAL A 1 100 ? -9.274 2.611 -5.012 1.00 75.94 100 VAL A CA 1
ATOM 802 C C . VAL A 1 100 ? -8.713 3.581 -3.985 1.00 75.94 100 VAL A C 1
ATOM 804 O O . VAL A 1 100 ? -7.797 3.232 -3.238 1.00 75.94 100 VAL A O 1
ATOM 807 N N . SER A 1 101 ? -9.293 4.777 -3.926 1.00 86.00 101 SER A N 1
ATOM 808 C CA . SER A 1 101 ? -8.931 5.802 -2.947 1.00 86.00 101 SER A CA 1
ATOM 809 C C . SER A 1 101 ? -9.466 5.505 -1.542 1.00 86.00 101 SER A C 1
ATOM 811 O O . SER A 1 101 ? -8.981 6.047 -0.552 1.00 86.00 101 SER A O 1
ATOM 813 N N . GLU A 1 102 ? -10.448 4.614 -1.416 1.00 90.25 102 GLU A N 1
ATOM 814 C CA . GLU A 1 102 ? -10.946 4.183 -0.114 1.00 90.25 102 GLU A CA 1
ATOM 815 C C . GLU A 1 102 ? -9.877 3.368 0.628 1.00 90.25 102 GLU A C 1
ATOM 817 O O . GLU A 1 102 ? -9.438 2.307 0.173 1.00 90.25 102 GLU A O 1
ATOM 822 N N . ARG A 1 103 ? -9.480 3.846 1.810 1.00 91.75 103 ARG A N 1
ATOM 823 C CA . ARG A 1 103 ? -8.609 3.123 2.744 1.00 91.75 103 ARG A CA 1
ATOM 824 C C . ARG A 1 103 ? -9.372 2.712 3.988 1.00 91.75 103 ARG A C 1
ATOM 826 O O . ARG A 1 103 ? -10.181 3.465 4.532 1.00 91.75 103 ARG A O 1
ATOM 833 N N . VAL A 1 104 ? -9.091 1.503 4.455 1.00 92.62 104 VAL A N 1
ATOM 834 C CA . VAL A 1 104 ? -9.762 0.879 5.594 1.00 92.62 104 VAL A CA 1
ATOM 835 C C . VAL A 1 104 ? -9.133 1.341 6.907 1.00 92.62 104 VAL A C 1
ATOM 837 O O . VAL A 1 104 ? -7.920 1.466 7.057 1.00 92.62 104 VAL A O 1
ATOM 840 N N . THR A 1 105 ? -9.976 1.559 7.902 1.00 93.81 105 THR A N 1
ATOM 841 C CA . THR A 1 105 ? -9.578 1.756 9.291 1.00 93.81 105 THR A CA 1
ATOM 842 C C . THR A 1 105 ? -10.293 0.733 10.148 1.00 93.81 105 THR A C 1
ATOM 844 O O . THR A 1 105 ? -11.516 0.585 10.076 1.00 93.81 105 THR A O 1
ATOM 847 N N . LEU A 1 106 ? -9.519 0.007 10.947 1.00 93.19 106 LEU A N 1
ATOM 848 C CA . LEU A 1 106 ? -10.023 -1.088 11.761 1.00 93.19 106 LEU A CA 1
ATOM 849 C C . LEU A 1 106 ? -9.682 -0.846 13.229 1.00 93.19 106 LEU A C 1
ATOM 851 O O . LEU A 1 106 ? -8.519 -0.766 13.619 1.00 93.19 106 LEU A O 1
ATOM 855 N N . HIS A 1 107 ? -10.703 -0.748 14.068 1.00 92.44 107 HIS A N 1
ATOM 856 C CA . HIS A 1 107 ? -10.544 -0.740 15.517 1.00 92.44 107 HIS A CA 1
ATOM 857 C C . HIS A 1 107 ? -11.001 -2.077 16.083 1.00 92.44 107 HIS A C 1
ATOM 859 O O . HIS A 1 107 ? -12.091 -2.552 15.761 1.00 92.44 107 HIS A O 1
ATOM 865 N N . ILE A 1 108 ? -10.169 -2.673 16.933 1.00 91.56 108 ILE A N 1
ATOM 866 C CA . ILE A 1 108 ? -10.480 -3.918 17.630 1.00 91.56 108 ILE A CA 1
ATOM 867 C C . ILE A 1 108 ? -10.389 -3.660 19.131 1.00 91.56 108 ILE A C 1
ATOM 869 O O . ILE A 1 108 ? -9.315 -3.386 19.671 1.00 91.56 108 ILE A O 1
ATOM 873 N N . CYS A 1 109 ? -11.513 -3.791 19.832 1.00 90.00 109 CYS A N 1
ATOM 874 C CA . CYS A 1 109 ? -11.512 -3.762 21.287 1.00 90.00 109 CYS A CA 1
ATOM 875 C C . CYS A 1 109 ? -11.102 -5.138 21.822 1.00 90.00 109 CYS A C 1
ATOM 877 O O . CYS A 1 109 ? -11.863 -6.103 21.726 1.00 90.00 109 CYS A O 1
ATOM 879 N N . SER A 1 110 ? -9.921 -5.246 22.425 1.00 89.62 110 SER A N 1
ATOM 880 C CA . SER A 1 110 ? -9.403 -6.519 22.938 1.00 89.62 110 SER A CA 1
ATOM 881 C C . SER A 1 110 ? -10.259 -7.099 24.070 1.00 89.62 110 SER A C 1
ATOM 883 O O . SER A 1 110 ? -10.360 -8.326 24.172 1.00 89.62 110 SER A O 1
ATOM 885 N N . SER A 1 111 ? -10.904 -6.236 24.867 1.00 89.62 111 SER A N 1
ATOM 886 C CA . SER A 1 111 ? -11.769 -6.606 25.996 1.00 89.62 111 SER A CA 1
ATOM 887 C C . SER A 1 111 ? -13.135 -7.128 25.545 1.00 89.62 111 SER A C 1
ATOM 889 O O . SER A 1 111 ? -13.580 -8.168 26.012 1.00 89.62 111 SER A O 1
ATOM 891 N N . THR A 1 112 ? -13.803 -6.422 24.628 1.00 89.69 112 THR A N 1
ATOM 892 C CA . THR A 1 112 ? -15.176 -6.765 24.201 1.00 89.69 112 THR A CA 1
ATOM 893 C C . THR A 1 112 ? -15.225 -7.603 22.928 1.00 89.69 112 THR A C 1
ATOM 895 O O . THR A 1 112 ? -16.297 -8.056 22.540 1.00 89.69 112 THR A O 1
ATOM 898 N N . LYS A 1 113 ? -14.084 -7.762 22.246 1.00 88.38 113 LYS A N 1
ATOM 899 C CA . LYS A 1 113 ? -13.957 -8.352 20.903 1.00 88.38 113 LYS A CA 1
ATOM 900 C C . LYS A 1 113 ? -14.777 -7.637 19.823 1.00 88.38 113 LYS A C 1
ATOM 902 O O . LYS A 1 113 ? -14.894 -8.147 18.714 1.00 88.38 113 LYS A O 1
ATOM 907 N N . LYS A 1 114 ? -15.319 -6.449 20.115 1.00 89.31 114 LYS A N 1
ATOM 908 C CA . LYS A 1 114 ? -16.014 -5.625 19.123 1.00 89.31 114 LYS A CA 1
ATOM 909 C C . LYS A 1 114 ? -15.022 -5.105 18.091 1.00 89.31 114 LYS A C 1
ATOM 911 O O . LYS A 1 114 ? -13.940 -4.636 18.449 1.00 89.31 114 LYS A O 1
ATOM 916 N N . ILE A 1 115 ? -15.438 -5.168 16.833 1.00 89.56 115 ILE A N 1
ATOM 917 C CA . ILE A 1 115 ? -14.698 -4.669 15.682 1.00 89.56 115 ILE A CA 1
ATOM 918 C C . ILE A 1 115 ? -15.486 -3.503 15.094 1.00 89.56 115 ILE A C 1
ATOM 920 O O . ILE A 1 115 ? -16.682 -3.631 14.837 1.00 89.56 115 ILE A O 1
ATOM 924 N N . PHE A 1 116 ? -14.815 -2.378 14.873 1.00 90.25 116 PHE A N 1
ATOM 925 C CA . PHE A 1 116 ? -15.360 -1.248 14.130 1.00 90.25 116 PHE A CA 1
ATOM 926 C C . PHE A 1 116 ? -14.528 -1.053 12.870 1.00 90.25 116 PHE A C 1
ATOM 928 O O . PHE A 1 116 ? -13.330 -0.788 12.952 1.00 90.25 116 PHE A O 1
ATOM 935 N N . CYS A 1 117 ? -15.170 -1.181 11.714 1.00 92.00 117 CYS A N 1
ATOM 936 C CA . CYS A 1 117 ? -14.541 -1.016 10.414 1.00 92.00 117 CYS A CA 1
ATOM 937 C C . CYS A 1 117 ? -15.160 0.191 9.704 1.00 92.00 117 CYS A C 1
ATOM 939 O O . CYS A 1 117 ? -16.383 0.364 9.680 1.00 92.00 117 CYS A O 1
ATOM 941 N N . ARG A 1 118 ? -14.306 1.067 9.178 1.00 92.69 118 ARG A N 1
ATOM 942 C CA . ARG A 1 118 ? -14.710 2.241 8.399 1.00 92.69 118 ARG A CA 1
ATOM 943 C C . ARG A 1 118 ? -13.754 2.482 7.249 1.00 92.69 118 ARG A C 1
ATOM 945 O O . ARG A 1 118 ? -12.602 2.065 7.310 1.00 92.69 118 ARG A O 1
ATOM 952 N N . THR A 1 119 ? -14.220 3.205 6.246 1.00 93.62 119 THR A N 1
ATOM 953 C CA . THR A 1 119 ? -13.425 3.638 5.098 1.00 93.62 119 THR A CA 1
ATOM 954 C C . THR A 1 119 ? -13.347 5.158 5.020 1.00 93.62 119 THR A C 1
ATOM 956 O O . THR A 1 119 ? -14.224 5.870 5.530 1.00 93.62 119 THR A O 1
ATOM 959 N N . TYR A 1 120 ? -12.250 5.644 4.448 1.00 93.44 120 TYR A N 1
ATOM 960 C CA . TYR A 1 120 ? -12.023 7.048 4.133 1.00 93.44 120 TYR A CA 1
ATOM 961 C C . TYR A 1 120 ? -11.513 7.164 2.704 1.00 93.44 120 TYR A C 1
ATOM 963 O O . TYR A 1 120 ? -10.568 6.463 2.339 1.00 93.44 120 TYR A O 1
ATOM 971 N N . ASP A 1 121 ? -12.062 8.116 1.958 1.00 92.56 121 ASP A N 1
ATOM 972 C CA . ASP A 1 121 ? -11.499 8.530 0.684 1.00 92.56 121 ASP A CA 1
ATOM 973 C C . ASP A 1 121 ? -10.260 9.387 0.954 1.00 92.56 121 ASP A C 1
ATOM 975 O O . ASP A 1 121 ? -10.352 10.510 1.458 1.00 92.56 121 ASP A O 1
ATOM 979 N N . ILE A 1 122 ? -9.081 8.848 0.653 1.00 90.75 122 ILE A N 1
ATOM 980 C CA . ILE A 1 122 ? -7.816 9.538 0.921 1.00 90.75 122 ILE A CA 1
ATOM 981 C C . ILE A 1 122 ? -7.543 10.710 -0.021 1.00 90.75 122 ILE A C 1
ATOM 983 O O . ILE A 1 122 ? -6.679 11.537 0.284 1.00 90.75 122 ILE A O 1
ATOM 987 N N . HIS A 1 123 ? -8.263 10.813 -1.142 1.00 88.56 123 HIS A N 1
ATOM 988 C CA . HIS A 1 123 ? -8.160 11.965 -2.038 1.00 88.56 123 HIS A CA 1
ATOM 989 C C . HIS A 1 123 ? -8.960 13.168 -1.538 1.00 88.56 123 HIS A C 1
ATOM 991 O O . HIS A 1 123 ? -8.661 14.293 -1.941 1.00 88.56 123 HIS A O 1
ATOM 997 N N . ASP A 1 124 ? -9.903 12.962 -0.615 1.00 91.19 124 ASP A N 1
ATOM 998 C CA . ASP A 1 124 ? -10.632 14.031 0.059 1.00 91.19 124 ASP A CA 1
ATOM 999 C C . ASP A 1 124 ? -10.161 14.183 1.522 1.00 91.19 124 ASP A C 1
ATOM 1001 O O . ASP A 1 124 ? -10.586 13.439 2.412 1.00 91.19 124 ASP A O 1
ATOM 1005 N N . PRO A 1 125 ? -9.345 15.208 1.847 1.00 87.69 125 PRO A N 1
ATOM 1006 C CA . PRO A 1 125 ? -8.940 15.504 3.224 1.00 87.69 125 PRO A CA 1
ATOM 1007 C C . PRO A 1 125 ? -10.110 15.772 4.180 1.00 87.69 125 PRO A C 1
ATOM 1009 O O . PRO A 1 125 ? -9.926 15.745 5.402 1.00 87.69 125 PRO A O 1
ATOM 1012 N N . LYS A 1 126 ? -11.306 16.057 3.652 1.00 90.38 126 LYS A N 1
ATOM 1013 C CA . LYS A 1 126 ? -12.550 16.258 4.401 1.00 90.38 126 LYS A CA 1
ATOM 1014 C C . LYS A 1 126 ? -13.456 15.025 4.388 1.00 90.38 126 LYS A C 1
ATOM 1016 O O . LYS A 1 126 ? -14.508 15.083 5.023 1.00 90.38 126 LYS A O 1
ATOM 1021 N N . SER A 1 127 ? -13.029 13.910 3.781 1.00 91.69 127 SER A N 1
ATOM 1022 C CA . SER A 1 127 ? -13.817 12.676 3.685 1.00 91.69 127 SER A CA 1
ATOM 1023 C C . SER A 1 127 ? -14.347 12.304 5.055 1.00 91.69 127 SER A C 1
ATOM 1025 O O . SER A 1 127 ? -13.572 12.155 5.998 1.00 91.69 127 SER A O 1
ATOM 1027 N N . SER A 1 128 ? -15.652 12.113 5.181 1.00 90.38 128 SER A N 1
ATOM 1028 C CA . SER A 1 128 ? -16.222 11.541 6.397 1.00 90.38 128 SER A CA 1
ATOM 1029 C C . SER A 1 128 ? -15.967 10.032 6.443 1.00 90.38 128 SER A C 1
ATOM 1031 O O . SER A 1 128 ? -15.584 9.421 5.445 1.00 90.38 128 SER A O 1
ATOM 1033 N N . ALA A 1 129 ? -16.117 9.440 7.626 1.00 91.31 129 ALA A N 1
ATOM 1034 C CA . ALA A 1 129 ? -15.906 8.013 7.810 1.00 91.31 129 ALA A CA 1
ATOM 1035 C C . ALA A 1 129 ? -17.134 7.238 7.308 1.00 91.31 129 ALA A C 1
ATOM 1037 O O . ALA A 1 129 ? -18.219 7.372 7.881 1.00 91.31 129 ALA A O 1
ATOM 1038 N N . LYS A 1 130 ? -16.971 6.414 6.273 1.00 93.00 130 LYS A N 1
ATOM 1039 C CA . LYS A 1 130 ? -18.047 5.577 5.726 1.00 93.00 130 LYS A CA 1
ATOM 1040 C C . LYS A 1 130 ? -18.064 4.225 6.454 1.00 93.00 130 LYS A C 1
ATOM 1042 O O . LYS A 1 130 ? -17.002 3.623 6.622 1.00 93.00 130 LYS A O 1
ATOM 1047 N N . PRO A 1 131 ? -19.217 3.738 6.949 1.00 89.88 131 PRO A N 1
ATOM 1048 C CA . PRO A 1 131 ? -19.304 2.412 7.558 1.00 89.88 131 PRO A CA 1
ATOM 1049 C C . PRO A 1 131 ? -18.866 1.315 6.581 1.00 89.88 131 PRO A C 1
ATOM 1051 O O . PRO A 1 131 ? -19.208 1.371 5.402 1.00 89.88 131 PRO A O 1
ATOM 1054 N N . ALA A 1 132 ? -18.135 0.317 7.075 1.00 88.38 132 ALA A N 1
ATOM 1055 C CA . ALA A 1 132 ? -17.760 -0.865 6.308 1.00 88.38 132 ALA A CA 1
ATOM 1056 C C . ALA A 1 132 ? -17.928 -2.126 7.162 1.00 88.38 132 ALA A C 1
ATOM 1058 O O . ALA A 1 132 ? -17.754 -2.095 8.381 1.00 88.38 132 ALA A O 1
ATOM 1059 N N . ASP A 1 133 ? -18.257 -3.240 6.516 1.00 83.88 133 ASP A N 1
ATOM 1060 C CA . ASP A 1 133 ? -18.377 -4.533 7.183 1.00 83.88 133 ASP A CA 1
ATOM 1061 C C . ASP A 1 133 ? -17.016 -5.237 7.231 1.00 83.88 133 ASP A C 1
ATOM 1063 O O . ASP A 1 133 ? -16.280 -5.263 6.246 1.00 83.88 133 ASP A O 1
ATOM 1067 N N . TRP A 1 134 ? -16.707 -5.872 8.362 1.00 83.31 134 TRP A N 1
ATOM 1068 C CA . TRP A 1 134 ? -15.603 -6.826 8.470 1.00 83.31 134 TRP A CA 1
ATOM 1069 C C . TRP A 1 134 ? -16.176 -8.235 8.612 1.00 83.31 134 TRP A C 1
ATOM 1071 O O . TRP A 1 134 ? -16.804 -8.551 9.625 1.00 83.31 134 TRP A O 1
ATOM 1081 N N . LYS A 1 135 ? -15.981 -9.084 7.599 1.00 80.94 135 LYS A N 1
ATOM 1082 C CA . LYS A 1 135 ? -16.482 -10.465 7.585 1.00 80.94 135 LYS A CA 1
ATOM 1083 C C . LYS A 1 135 ? -15.329 -11.428 7.354 1.00 80.94 135 LYS A C 1
ATOM 1085 O O . LYS A 1 135 ? -14.552 -11.261 6.421 1.00 80.94 135 LYS A O 1
ATOM 1090 N N . TYR A 1 136 ? -15.247 -12.457 8.190 1.00 76.75 136 TYR A N 1
ATOM 1091 C CA . TYR A 1 136 ? -14.367 -13.590 7.935 1.00 76.75 136 TYR A CA 1
ATOM 1092 C C . TYR A 1 136 ? -15.048 -14.505 6.923 1.00 76.75 136 TYR A C 1
ATOM 1094 O O . TYR A 1 136 ? -16.158 -14.975 7.168 1.00 76.75 136 TYR A O 1
ATOM 1102 N N . GLN A 1 137 ? -14.393 -14.754 5.796 1.00 72.12 137 GLN A N 1
ATOM 1103 C CA . GLN A 1 137 ? -14.842 -15.749 4.832 1.00 72.12 137 GLN A CA 1
ATOM 1104 C C . GLN A 1 137 ? -13.881 -16.937 4.848 1.00 72.12 137 GLN A C 1
ATOM 1106 O O . GLN A 1 137 ? -12.672 -16.782 4.669 1.00 72.12 137 GLN A O 1
ATOM 1111 N N . ASN A 1 138 ? -14.424 -18.133 5.069 1.00 68.75 138 ASN A N 1
ATOM 1112 C CA . ASN A 1 138 ? -13.651 -19.365 4.979 1.00 68.75 138 ASN A CA 1
ATOM 1113 C C . ASN A 1 138 ? -13.413 -19.716 3.506 1.00 68.75 138 ASN A C 1
ATOM 1115 O O . ASN A 1 138 ? -14.337 -19.668 2.701 1.00 68.75 138 ASN A O 1
ATOM 1119 N N . GLY A 1 139 ? -12.186 -20.116 3.169 1.00 64.38 139 GLY A N 1
ATOM 1120 C CA . GLY A 1 139 ? -11.859 -20.656 1.847 1.00 64.38 139 GLY A CA 1
ATOM 1121 C C . GLY A 1 139 ? -11.461 -19.636 0.774 1.00 64.38 139 GLY A C 1
ATOM 1122 O O . GLY A 1 139 ? -11.064 -20.068 -0.301 1.00 64.38 139 GLY A O 1
ATOM 1123 N N . LEU A 1 140 ? -11.468 -18.322 1.050 1.00 60.97 140 LEU A N 1
ATOM 1124 C CA . LEU A 1 140 ? -10.943 -17.317 0.101 1.00 60.97 140 LEU A CA 1
ATOM 1125 C C . LEU A 1 140 ? -9.445 -17.494 -0.189 1.00 60.97 140 LEU A C 1
ATOM 1127 O O . LEU A 1 140 ? -8.972 -17.164 -1.268 1.00 60.97 140 LEU A O 1
ATOM 1131 N N . SER A 1 141 ? -8.692 -18.034 0.768 1.00 56.25 141 SER A N 1
ATOM 1132 C CA . SER A 1 141 ? -7.257 -18.291 0.643 1.00 56.25 141 SER A CA 1
ATOM 1133 C C . SER A 1 141 ? -6.917 -19.709 0.168 1.00 56.25 141 SER A C 1
ATOM 1135 O O . SER A 1 141 ? -5.742 -20.069 0.161 1.00 56.25 141 SER A O 1
ATOM 1137 N N . ALA A 1 142 ? -7.910 -20.529 -0.200 1.00 58.56 142 ALA A N 1
ATOM 1138 C CA . ALA A 1 142 ? -7.694 -21.951 -0.469 1.00 58.56 142 ALA A CA 1
ATOM 1139 C C . ALA A 1 142 ? -6.972 -22.231 -1.797 1.00 58.56 142 ALA A C 1
ATOM 1141 O O . ALA A 1 142 ? -6.324 -23.267 -1.904 1.00 58.56 142 ALA A O 1
ATOM 1142 N N . SER A 1 143 ? -7.046 -21.338 -2.789 1.00 65.88 143 SER A N 1
ATOM 1143 C CA . SER A 1 143 ? -6.330 -21.508 -4.058 1.00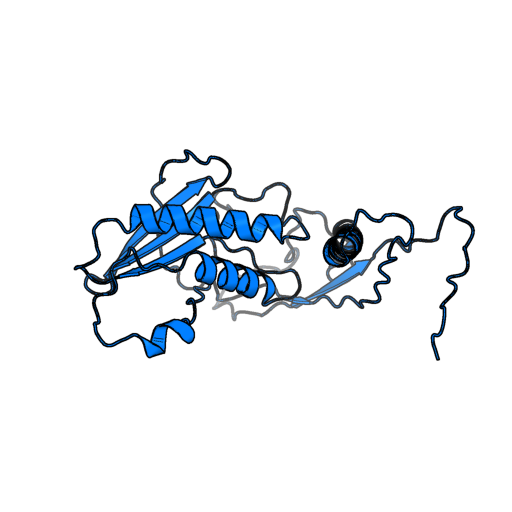 65.88 143 SER A CA 1
ATOM 1144 C C . SER A 1 143 ? -6.041 -20.161 -4.711 1.00 65.88 143 SER A C 1
ATOM 1146 O O . SER A 1 143 ? -6.966 -19.469 -5.134 1.00 65.88 143 SER A O 1
ATOM 1148 N N . TRP A 1 144 ? -4.761 -19.815 -4.822 1.00 73.38 144 TRP A N 1
ATOM 1149 C CA . TRP A 1 144 ? -4.302 -18.666 -5.596 1.00 73.38 144 TRP A CA 1
ATOM 1150 C C . TRP A 1 144 ? -3.642 -19.150 -6.875 1.00 73.38 144 TRP A C 1
ATOM 1152 O O . TRP A 1 144 ? -2.953 -20.172 -6.880 1.00 73.38 144 TRP A O 1
ATOM 1162 N N . LEU A 1 145 ? -3.829 -18.387 -7.948 1.00 79.12 145 LEU A N 1
ATOM 1163 C CA . LEU A 1 145 ? -2.982 -18.530 -9.119 1.00 79.12 145 LEU A CA 1
ATOM 1164 C C . LEU A 1 145 ? -1.632 -17.909 -8.779 1.00 79.12 145 LEU A C 1
ATOM 1166 O O . LEU A 1 145 ? -1.560 -16.771 -8.316 1.00 79.12 145 LEU A O 1
ATOM 1170 N N . SER A 1 146 ? -0.570 -18.677 -8.969 1.00 84.06 146 SER A N 1
ATOM 1171 C CA . SER A 1 146 ? 0.790 -18.183 -8.833 1.00 84.06 146 SER A CA 1
ATOM 1172 C C . SER A 1 146 ? 1.262 -17.726 -10.206 1.00 84.06 146 SER A C 1
ATOM 1174 O O . SER A 1 146 ? 1.171 -18.472 -11.175 1.00 84.06 146 SER A O 1
ATOM 1176 N N . LEU A 1 147 ? 1.720 -16.483 -10.303 1.00 86.75 147 LEU A N 1
ATOM 1177 C CA . LEU A 1 147 ? 2.420 -15.978 -11.477 1.00 86.75 147 LEU A CA 1
ATOM 1178 C C . LEU A 1 147 ? 3.898 -15.903 -11.115 1.00 86.75 147 LEU A C 1
ATOM 1180 O O . LEU A 1 147 ? 4.266 -15.203 -10.170 1.00 86.75 147 LEU A O 1
ATOM 1184 N N . GLU A 1 148 ? 4.736 -16.626 -11.842 1.00 89.12 148 GLU A N 1
ATOM 1185 C CA . GLU A 1 148 ? 6.176 -16.636 -11.631 1.00 89.12 148 GLU A CA 1
ATOM 1186 C C . GLU A 1 148 ? 6.846 -15.793 -12.711 1.00 89.12 148 GLU A C 1
ATOM 1188 O O . GLU A 1 148 ? 6.696 -16.053 -13.898 1.00 89.12 148 GLU A O 1
ATOM 1193 N N . CYS A 1 149 ? 7.578 -14.760 -12.302 1.00 87.69 149 CYS A N 1
ATOM 1194 C CA . CYS A 1 149 ? 8.250 -13.845 -13.214 1.00 87.69 149 CYS A CA 1
ATOM 1195 C C . CYS A 1 149 ? 9.664 -13.563 -12.719 1.00 87.69 149 CYS A C 1
ATOM 1197 O O . CYS A 1 149 ? 9.854 -13.137 -11.580 1.00 87.69 149 CYS A O 1
ATOM 1199 N N . THR A 1 150 ? 10.652 -13.715 -13.600 1.00 87.88 150 THR A N 1
ATOM 1200 C CA . THR A 1 150 ? 12.042 -13.335 -13.318 1.00 87.88 150 THR A CA 1
ATOM 1201 C C . THR A 1 150 ? 12.458 -12.164 -14.196 1.00 87.88 150 THR A C 1
ATOM 1203 O O . THR A 1 150 ? 12.486 -12.269 -15.422 1.00 87.88 150 THR A O 1
ATOM 1206 N N . VAL A 1 151 ? 12.837 -11.051 -13.566 1.00 83.00 151 VAL A N 1
ATOM 1207 C CA . VAL A 1 151 ? 13.377 -9.869 -14.247 1.00 83.00 151 VAL A CA 1
ATOM 1208 C C . VAL A 1 151 ? 14.839 -9.698 -13.850 1.00 83.00 151 VAL A C 1
ATOM 1210 O O . VAL A 1 151 ? 15.157 -9.538 -12.674 1.00 83.00 151 VAL A O 1
ATOM 1213 N N . HIS A 1 152 ? 15.734 -9.712 -14.837 1.00 83.12 152 HIS A N 1
ATOM 1214 C CA . HIS A 1 152 ? 17.152 -9.434 -14.624 1.00 83.12 152 HIS A CA 1
ATOM 1215 C C . HIS A 1 152 ? 17.381 -7.923 -14.633 1.00 83.12 152 HIS A C 1
ATOM 1217 O O . HIS A 1 152 ? 16.985 -7.230 -15.569 1.00 83.12 152 HIS A O 1
ATOM 1223 N N . ILE A 1 153 ? 18.024 -7.409 -13.587 1.00 78.94 153 ILE A N 1
ATOM 1224 C CA . ILE A 1 153 ? 18.167 -5.971 -13.368 1.00 78.94 153 ILE A CA 1
ATOM 1225 C C . ILE A 1 153 ? 19.628 -5.565 -13.574 1.00 78.94 153 ILE A C 1
ATOM 1227 O O . ILE A 1 153 ? 20.508 -6.000 -12.837 1.00 78.94 153 ILE A O 1
ATOM 1231 N N . ASN A 1 154 ? 19.873 -4.696 -14.557 1.00 83.88 154 ASN A N 1
ATOM 1232 C CA . ASN A 1 154 ? 21.154 -4.019 -14.766 1.00 83.88 154 ASN A CA 1
ATOM 1233 C C . ASN A 1 154 ? 20.899 -2.544 -15.119 1.00 83.88 154 ASN A C 1
ATOM 1235 O O . ASN A 1 154 ? 20.819 -2.170 -16.290 1.00 83.88 154 ASN A O 1
ATOM 1239 N N . ILE A 1 155 ? 20.679 -1.715 -14.096 1.00 82.69 155 ILE A N 1
ATOM 1240 C CA . ILE A 1 155 ? 20.262 -0.317 -14.263 1.00 82.69 155 ILE A CA 1
ATOM 1241 C C . ILE A 1 155 ? 21.468 0.603 -14.097 1.00 82.69 155 ILE A C 1
ATOM 1243 O O . ILE A 1 155 ? 22.145 0.574 -13.073 1.00 82.69 155 ILE A O 1
ATOM 1247 N N . HIS A 1 156 ? 21.668 1.485 -15.074 1.00 84.38 156 HIS A N 1
ATOM 1248 C CA . HIS A 1 156 ? 22.634 2.577 -14.997 1.00 84.38 156 HIS A CA 1
ATOM 1249 C C . HIS A 1 156 ? 21.881 3.892 -14.798 1.00 84.38 156 HIS A C 1
ATOM 1251 O O . HIS A 1 156 ? 21.066 4.275 -15.638 1.00 84.38 156 HIS A O 1
ATOM 1257 N N . ILE A 1 157 ? 22.142 4.587 -13.689 1.00 83.94 157 ILE A N 1
ATOM 1258 C CA . ILE A 1 157 ? 21.509 5.876 -13.388 1.00 83.94 157 ILE A CA 1
ATOM 1259 C C . ILE A 1 157 ? 22.544 6.986 -13.597 1.00 83.94 157 ILE A C 1
ATOM 1261 O O . ILE A 1 157 ? 23.406 7.174 -12.737 1.00 83.94 157 ILE A O 1
ATOM 1265 N N . PRO A 1 158 ? 22.493 7.727 -14.719 1.00 77.56 158 PRO A N 1
ATOM 1266 C CA . PRO A 1 158 ? 23.432 8.812 -14.956 1.00 77.56 158 PRO A CA 1
ATOM 1267 C C . PRO A 1 158 ? 23.179 9.952 -13.965 1.00 77.56 158 PRO A C 1
ATOM 1269 O O . PRO A 1 158 ? 22.047 10.409 -13.792 1.00 77.56 158 PRO A O 1
ATOM 1272 N N . LEU A 1 159 ? 24.248 10.429 -13.330 1.00 77.19 159 LEU A N 1
ATOM 1273 C CA . LEU A 1 159 ? 24.213 11.605 -12.469 1.00 77.19 159 LEU A CA 1
ATOM 1274 C C . LEU A 1 159 ? 24.573 12.836 -13.304 1.00 77.19 159 LEU A C 1
ATOM 1276 O O . LEU A 1 159 ? 25.594 12.860 -13.989 1.00 77.19 159 LEU A O 1
ATOM 1280 N N . SER A 1 160 ? 23.730 13.866 -13.265 1.00 67.94 160 SER A N 1
ATOM 1281 C CA . SER A 1 160 ? 24.008 15.122 -13.960 1.00 67.94 160 SER A CA 1
ATOM 1282 C C . SER A 1 160 ? 25.066 15.922 -13.195 1.00 67.94 160 SER A C 1
ATOM 1284 O O . SER A 1 160 ? 24.796 16.429 -12.108 1.00 67.94 160 SER A O 1
ATOM 1286 N N . ALA A 1 161 ? 26.264 16.052 -13.771 1.00 63.03 161 ALA A N 1
ATOM 1287 C CA . ALA A 1 161 ? 27.367 16.821 -13.186 1.00 63.03 161 ALA A CA 1
ATOM 1288 C C . ALA A 1 161 ? 27.153 18.348 -13.258 1.00 63.03 161 ALA A C 1
ATOM 1290 O O . ALA A 1 161 ? 27.783 19.099 -12.522 1.00 63.03 161 ALA A O 1
ATOM 1291 N N . THR A 1 162 ? 26.268 18.817 -14.145 1.00 62.41 162 THR A N 1
ATOM 1292 C CA . THR A 1 162 ? 26.045 20.245 -14.433 1.00 62.41 162 THR A CA 1
ATOM 1293 C C . THR A 1 162 ? 24.857 20.845 -13.686 1.00 62.41 162 THR A C 1
ATOM 1295 O O . THR A 1 162 ? 24.720 22.065 -13.622 1.00 62.41 162 THR A O 1
ATOM 1298 N N . SER A 1 163 ? 23.993 20.020 -13.090 1.00 58.19 163 SER A N 1
ATOM 1299 C CA . SER A 1 163 ? 22.854 20.505 -12.315 1.00 58.19 163 SER A CA 1
ATOM 1300 C C . SER A 1 163 ? 23.163 20.455 -10.823 1.00 58.19 163 SER A C 1
ATOM 1302 O O . SER A 1 163 ? 22.894 19.455 -10.160 1.00 58.19 163 SER A O 1
ATOM 1304 N N . VAL A 1 164 ? 23.629 21.581 -10.282 1.00 58.59 164 VAL A N 1
ATOM 1305 C CA . VAL A 1 164 ? 23.787 21.839 -8.834 1.00 58.59 164 VAL A CA 1
ATOM 1306 C C . VAL A 1 164 ? 22.461 21.637 -8.055 1.00 58.59 164 VAL A C 1
ATOM 1308 O O . VAL A 1 164 ? 22.442 21.610 -6.832 1.00 58.59 164 VAL A O 1
ATOM 1311 N N . SER A 1 165 ? 21.331 21.457 -8.754 1.00 61.69 165 SER A N 1
ATOM 1312 C CA . SER A 1 165 ? 19.971 21.424 -8.205 1.00 61.69 165 SER A CA 1
ATOM 1313 C C . SER A 1 165 ? 19.366 20.039 -7.914 1.00 61.69 165 SER A C 1
ATOM 1315 O O . SER A 1 165 ? 18.274 19.982 -7.344 1.00 61.69 165 SER A O 1
ATOM 1317 N N . TYR A 1 166 ? 20.005 18.920 -8.283 1.00 65.75 166 TYR A N 1
ATOM 1318 C CA . TYR A 1 166 ? 19.449 17.577 -8.035 1.00 65.75 166 TYR A CA 1
ATOM 1319 C C . TYR A 1 166 ? 20.291 16.798 -7.023 1.00 65.75 166 TYR A C 1
ATOM 1321 O O . TYR A 1 166 ? 21.430 16.434 -7.299 1.00 65.75 166 TYR A O 1
ATOM 1329 N N . THR A 1 167 ? 19.701 16.488 -5.865 1.00 79.56 167 THR A N 1
ATOM 1330 C CA . THR A 1 167 ? 20.304 15.580 -4.880 1.00 79.56 167 THR A CA 1
ATOM 1331 C C . THR A 1 167 ? 20.504 14.181 -5.481 1.00 79.56 167 THR A C 1
ATOM 1333 O O . THR A 1 167 ? 19.785 13.779 -6.402 1.00 79.56 167 THR A O 1
ATOM 1336 N N . LEU A 1 168 ? 21.461 13.409 -4.951 1.00 82.88 168 LEU A N 1
ATOM 1337 C CA . LEU A 1 168 ? 21.685 12.009 -5.346 1.00 82.88 168 LEU A CA 1
ATOM 1338 C C . LEU A 1 168 ? 20.390 11.186 -5.268 1.00 82.88 168 LEU A C 1
ATOM 1340 O O . LEU A 1 168 ? 20.076 10.432 -6.187 1.00 82.88 168 LEU A O 1
ATOM 1344 N N . GLU A 1 169 ? 19.609 11.388 -4.206 1.00 83.00 169 GLU A N 1
ATOM 1345 C CA . GLU A 1 169 ? 18.300 10.762 -4.020 1.00 83.00 169 GLU A CA 1
ATOM 1346 C C . GLU A 1 169 ? 17.357 11.069 -5.188 1.00 83.00 169 GLU A C 1
ATOM 1348 O O . GLU A 1 169 ? 16.752 10.160 -5.754 1.00 83.00 169 GLU A O 1
ATOM 1353 N N . LYS A 1 170 ? 17.267 12.337 -5.601 1.00 82.19 170 LYS A N 1
ATOM 1354 C CA . LYS A 1 170 ? 16.377 12.755 -6.687 1.00 82.19 170 LYS A CA 1
ATOM 1355 C C . LYS A 1 170 ? 16.810 12.167 -8.032 1.00 82.19 170 LYS A C 1
ATOM 1357 O O . LYS A 1 170 ? 15.960 11.690 -8.779 1.00 82.19 170 LYS A O 1
ATOM 1362 N N . ASN A 1 171 ? 18.112 12.149 -8.326 1.00 83.50 171 ASN A N 1
ATOM 1363 C CA . ASN A 1 171 ? 18.639 11.503 -9.535 1.00 83.50 171 ASN A CA 1
ATOM 1364 C C . ASN A 1 171 ? 18.353 9.993 -9.538 1.00 83.50 171 ASN A C 1
ATOM 1366 O O . ASN A 1 171 ? 17.843 9.465 -10.525 1.00 83.50 171 ASN A O 1
ATOM 1370 N N . THR A 1 172 ? 18.597 9.324 -8.409 1.00 85.06 172 THR A N 1
ATOM 1371 C CA . THR A 1 172 ? 18.327 7.889 -8.226 1.00 85.06 172 THR A CA 1
ATOM 1372 C C . THR A 1 172 ? 16.847 7.579 -8.420 1.00 85.06 172 THR A C 1
ATOM 1374 O O . THR A 1 172 ? 16.489 6.714 -9.217 1.00 85.06 172 THR A O 1
ATOM 1377 N N . LYS A 1 173 ? 15.965 8.340 -7.766 1.00 84.38 173 LYS A N 1
ATOM 1378 C CA . LYS A 1 173 ? 14.513 8.181 -7.883 1.00 84.38 173 LYS A CA 1
ATOM 1379 C C . LYS A 1 173 ? 14.037 8.362 -9.323 1.00 84.38 173 LYS A C 1
ATOM 1381 O O . LYS A 1 173 ? 13.227 7.573 -9.796 1.00 84.38 173 LYS A O 1
ATOM 1386 N N . ASN A 1 174 ? 14.565 9.358 -10.033 1.00 83.94 174 ASN A N 1
ATOM 1387 C CA . ASN A 1 174 ? 14.220 9.595 -11.434 1.00 83.94 174 ASN A CA 1
ATOM 1388 C C . ASN A 1 174 ? 14.676 8.443 -12.342 1.00 83.94 174 ASN A C 1
ATOM 1390 O O . ASN A 1 174 ? 13.921 8.029 -13.219 1.00 83.94 174 ASN A O 1
ATOM 1394 N N . GLY A 1 175 ? 15.887 7.915 -12.135 1.00 84.75 175 GLY A N 1
ATOM 1395 C CA . GLY A 1 175 ? 16.385 6.748 -12.871 1.00 84.75 175 GLY A CA 1
ATOM 1396 C C . GLY A 1 175 ? 15.522 5.506 -12.641 1.00 84.75 175 GLY A C 1
ATOM 1397 O O . GLY A 1 175 ? 15.106 4.859 -13.600 1.00 84.75 175 GLY A O 1
ATOM 1398 N N . LEU A 1 176 ? 15.180 5.230 -11.380 1.00 86.62 176 LEU A N 1
ATOM 1399 C CA . LEU A 1 176 ? 14.303 4.119 -11.006 1.00 86.62 176 LEU A CA 1
ATOM 1400 C C . LEU A 1 176 ? 12.885 4.277 -11.564 1.00 86.62 176 LEU A C 1
ATOM 1402 O O . LEU A 1 176 ? 12.324 3.301 -12.045 1.00 86.62 176 LEU A O 1
ATOM 1406 N N . ALA A 1 177 ? 12.321 5.488 -11.552 1.00 84.56 177 ALA A N 1
ATOM 1407 C CA . ALA A 1 177 ? 10.999 5.753 -12.122 1.00 84.56 177 ALA A CA 1
ATOM 1408 C C . ALA A 1 177 ? 10.967 5.501 -13.639 1.00 84.56 177 ALA A C 1
ATOM 1410 O O . ALA A 1 177 ? 10.011 4.924 -14.149 1.00 84.56 177 ALA A O 1
ATOM 1411 N N . ARG A 1 178 ? 12.032 5.874 -14.366 1.00 84.81 178 ARG A N 1
ATOM 1412 C CA . ARG A 1 178 ? 12.158 5.565 -15.802 1.00 84.81 178 ARG A CA 1
ATOM 1413 C C . ARG A 1 178 ? 12.224 4.063 -16.050 1.00 84.81 178 ARG A C 1
ATOM 1415 O O . ARG A 1 178 ? 11.516 3.573 -16.919 1.00 84.81 178 ARG A O 1
ATOM 1422 N N . TRP A 1 179 ? 13.044 3.347 -15.283 1.00 86.25 179 TRP A N 1
ATOM 1423 C CA . TRP A 1 179 ? 13.137 1.891 -15.389 1.00 86.25 179 TRP A CA 1
ATOM 1424 C C . TRP A 1 179 ? 11.802 1.208 -15.057 1.00 86.25 179 TRP A C 1
ATOM 1426 O O . TRP A 1 179 ? 11.345 0.362 -15.819 1.00 86.25 179 TRP A O 1
ATOM 1436 N N . ALA A 1 180 ? 11.127 1.626 -13.983 1.00 85.38 180 ALA A N 1
ATOM 1437 C CA . ALA A 1 180 ? 9.809 1.109 -13.622 1.00 85.38 180 ALA A CA 1
ATOM 1438 C C . ALA A 1 180 ? 8.792 1.322 -14.754 1.00 85.38 180 ALA A C 1
ATOM 1440 O O . ALA A 1 180 ? 8.073 0.391 -15.104 1.00 85.38 180 ALA A O 1
ATOM 1441 N N . LYS A 1 181 ? 8.798 2.499 -15.399 1.00 84.75 181 LYS A N 1
ATOM 1442 C CA . LYS A 1 181 ? 7.916 2.784 -16.540 1.00 84.75 181 LYS A CA 1
ATOM 1443 C C . LYS A 1 181 ? 8.202 1.899 -17.761 1.00 84.75 181 LYS A C 1
A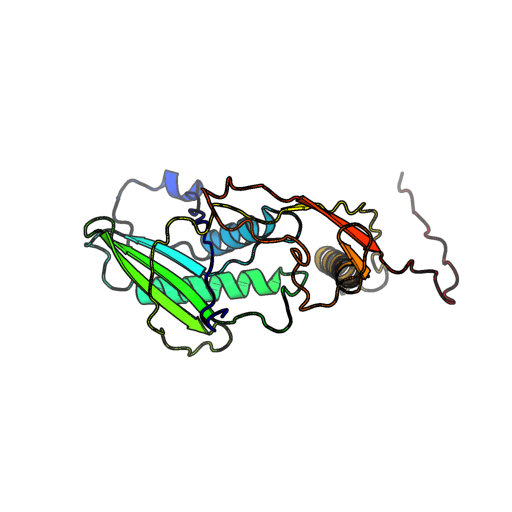TOM 1445 O O . LYS A 1 181 ? 7.287 1.591 -18.514 1.00 84.75 181 LYS A O 1
ATOM 1450 N N . GLN A 1 182 ? 9.448 1.465 -17.963 1.00 85.31 182 GLN A N 1
ATOM 1451 C CA . GLN A 1 182 ? 9.784 0.508 -19.026 1.00 85.31 182 GLN A CA 1
ATOM 1452 C C . GLN A 1 182 ? 9.235 -0.889 -18.755 1.00 85.31 182 GLN A C 1
ATOM 1454 O O . GLN A 1 182 ? 8.830 -1.565 -19.695 1.00 85.31 182 GLN A O 1
ATOM 1459 N N . ILE A 1 183 ? 9.240 -1.315 -17.491 1.00 86.44 183 ILE A N 1
ATOM 1460 C CA . ILE A 1 183 ? 8.618 -2.575 -17.077 1.00 86.44 183 ILE A CA 1
ATOM 1461 C C . ILE A 1 183 ? 7.099 -2.472 -17.241 1.00 86.44 183 ILE A C 1
ATOM 1463 O O . ILE A 1 183 ? 6.499 -3.342 -17.860 1.00 86.44 183 ILE A O 1
ATOM 1467 N N . GLU A 1 184 ? 6.487 -1.386 -16.764 1.00 84.19 184 GLU A N 1
ATOM 1468 C CA . GLU A 1 184 ? 5.044 -1.126 -16.890 1.00 84.19 184 GLU A CA 1
ATOM 1469 C C . GLU A 1 184 ? 4.578 -1.157 -18.353 1.00 84.19 184 GLU A C 1
ATOM 1471 O O . GLU A 1 184 ? 3.588 -1.802 -18.667 1.00 84.19 184 GLU A O 1
ATOM 1476 N N . ASN A 1 185 ? 5.336 -0.534 -19.260 1.00 85.88 185 ASN A N 1
ATOM 1477 C CA . ASN A 1 185 ? 5.033 -0.513 -20.694 1.00 85.88 185 ASN A CA 1
ATOM 1478 C C . ASN A 1 185 ? 5.519 -1.774 -21.448 1.00 85.88 185 ASN A C 1
ATOM 1480 O O . ASN A 1 185 ? 5.509 -1.793 -22.681 1.00 85.88 185 ASN A O 1
ATOM 1484 N N . GLY A 1 186 ? 6.032 -2.785 -20.743 1.00 87.56 186 GLY A N 1
ATOM 1485 C CA . GLY A 1 186 ? 6.502 -4.033 -21.340 1.00 87.56 186 GLY A CA 1
ATOM 1486 C C . GLY A 1 186 ? 5.356 -4.895 -21.872 1.00 87.56 186 GLY A C 1
ATOM 1487 O O . GLY A 1 186 ? 4.209 -4.768 -21.455 1.00 87.56 186 GLY A O 1
ATOM 1488 N N . VAL A 1 187 ? 5.676 -5.815 -22.780 1.00 90.06 187 VAL A N 1
ATOM 1489 C CA . VAL A 1 187 ? 4.731 -6.844 -23.234 1.00 90.06 187 VAL A CA 1
ATOM 1490 C C . VAL A 1 187 ? 4.882 -8.072 -22.345 1.00 90.06 187 VAL A C 1
ATOM 1492 O O . VAL A 1 187 ? 5.977 -8.623 -22.219 1.00 90.06 187 VAL A O 1
ATOM 1495 N N . TYR A 1 188 ? 3.780 -8.516 -21.746 1.00 90.38 188 TYR A N 1
ATOM 1496 C CA . TYR A 1 188 ? 3.753 -9.662 -20.843 1.00 90.38 188 TYR A CA 1
ATOM 1497 C C . TYR A 1 188 ? 3.268 -10.910 -21.581 1.00 90.38 188 TYR A C 1
ATOM 1499 O O . TYR A 1 188 ? 2.191 -10.924 -22.177 1.00 90.38 188 TYR A O 1
ATOM 1507 N N . LEU A 1 189 ? 4.071 -11.971 -21.535 1.00 92.12 189 LEU A N 1
ATOM 1508 C CA . LEU A 1 189 ? 3.708 -13.294 -22.028 1.00 92.12 189 LEU A CA 1
ATOM 1509 C C . LEU A 1 189 ? 3.357 -14.187 -20.845 1.00 92.12 189 LEU A C 1
ATOM 1511 O O . LEU A 1 189 ? 4.224 -14.459 -20.017 1.00 92.12 189 LEU A O 1
ATOM 1515 N N . ILE A 1 190 ? 2.131 -14.697 -20.803 1.00 91.38 190 ILE A N 1
ATOM 1516 C CA . ILE A 1 190 ? 1.682 -15.674 -19.808 1.00 91.38 190 ILE A CA 1
ATOM 1517 C C . ILE A 1 190 ? 1.674 -17.044 -20.479 1.00 91.38 190 ILE A C 1
ATOM 1519 O O . ILE A 1 190 ? 0.967 -17.259 -21.465 1.00 91.38 190 ILE A O 1
ATOM 1523 N N . ASN A 1 191 ? 2.505 -17.963 -19.988 1.00 90.19 191 ASN A N 1
ATOM 1524 C CA . ASN A 1 191 ? 2.804 -19.250 -20.622 1.00 90.19 191 ASN A CA 1
ATOM 1525 C C . ASN A 1 191 ? 3.191 -19.104 -22.109 1.00 90.19 191 ASN A C 1
ATOM 1527 O O . ASN A 1 191 ? 2.832 -19.924 -22.953 1.00 90.19 191 ASN A O 1
ATOM 1531 N N . GLY A 1 192 ? 3.929 -18.038 -22.439 1.00 89.69 192 GLY A N 1
ATOM 1532 C CA . GLY A 1 192 ? 4.403 -17.758 -23.798 1.00 89.69 192 GLY A CA 1
ATOM 1533 C C . GLY A 1 192 ? 3.391 -17.085 -24.732 1.00 89.69 192 GLY A C 1
ATOM 1534 O O . GLY A 1 192 ? 3.721 -16.890 -25.899 1.00 89.69 192 GLY A O 1
ATOM 1535 N N . GLN A 1 193 ? 2.202 -16.711 -24.252 1.00 90.94 193 GLN A N 1
ATOM 1536 C CA . GLN A 1 193 ? 1.177 -16.037 -25.054 1.00 90.94 193 GLN A CA 1
ATOM 1537 C C . GLN A 1 193 ? 0.864 -14.647 -24.501 1.00 90.94 193 GLN A C 1
ATOM 1539 O O . GLN A 1 193 ? 0.789 -14.462 -23.288 1.00 90.94 193 GLN A O 1
ATOM 1544 N N . VAL A 1 194 ? 0.656 -13.677 -25.395 1.00 90.31 194 VAL A N 1
ATOM 1545 C CA . VAL A 1 194 ? 0.053 -12.390 -25.023 1.00 90.31 194 VAL A CA 1
ATOM 1546 C C . VAL A 1 194 ? -1.431 -12.643 -24.777 1.00 90.31 194 VAL A C 1
ATOM 1548 O O . VAL A 1 194 ? -2.096 -13.238 -25.626 1.00 90.31 194 VAL A O 1
ATOM 1551 N N . LYS A 1 195 ? -1.929 -12.219 -23.618 1.00 87.62 195 LYS A N 1
ATOM 1552 C CA . LYS A 1 195 ? -3.351 -12.278 -23.274 1.00 87.62 195 LYS A CA 1
ATOM 1553 C C . LYS A 1 195 ? -3.951 -10.876 -23.312 1.00 87.62 195 LYS A C 1
ATOM 1555 O O . LYS A 1 195 ? -3.233 -9.902 -23.112 1.00 87.62 195 LYS A O 1
ATOM 1560 N N . ASP A 1 196 ? -5.245 -10.809 -23.599 1.00 86.19 196 ASP A N 1
ATOM 1561 C CA . ASP A 1 196 ? -6.033 -9.583 -23.457 1.00 86.19 196 ASP A CA 1
ATOM 1562 C C . ASP A 1 196 ? -6.172 -9.205 -21.970 1.00 86.19 196 ASP A C 1
ATOM 1564 O O . ASP A 1 196 ? -6.082 -10.088 -21.111 1.00 86.19 196 ASP A O 1
ATOM 1568 N N . GLU A 1 197 ? -6.366 -7.919 -21.665 1.00 79.94 197 GLU A N 1
ATOM 1569 C CA . GLU A 1 197 ? -6.391 -7.401 -20.286 1.00 79.94 197 GLU A CA 1
ATOM 1570 C C . GLU A 1 197 ? -7.490 -8.052 -19.428 1.00 79.94 197 GLU A C 1
ATOM 1572 O O . GLU A 1 197 ? -7.255 -8.332 -18.251 1.00 79.94 197 GLU A O 1
ATOM 1577 N N . ASP A 1 198 ? -8.638 -8.382 -20.028 1.00 82.81 198 ASP A N 1
ATOM 1578 C CA . ASP A 1 198 ? -9.805 -8.942 -19.331 1.00 82.81 198 ASP A CA 1
ATOM 1579 C C . ASP A 1 198 ? -9.946 -10.474 -19.481 1.00 82.81 198 ASP A C 1
ATOM 1581 O O . ASP A 1 198 ? -10.952 -11.065 -19.073 1.00 82.81 198 ASP A O 1
ATOM 1585 N N . CYS A 1 199 ? -8.957 -11.149 -20.075 1.00 84.06 199 CYS A N 1
ATOM 1586 C CA . CYS A 1 199 ? -9.010 -12.592 -20.332 1.00 84.06 199 CYS A CA 1
ATOM 1587 C C . CYS A 1 199 ? -8.824 -13.422 -19.047 1.00 84.06 199 CYS A C 1
ATOM 1589 O O . CYS A 1 199 ? -7.903 -13.187 -18.258 1.00 84.06 199 CYS A O 1
ATOM 1591 N N . ASP A 1 200 ? -9.649 -14.462 -18.854 1.00 83.25 200 ASP A N 1
ATOM 1592 C CA . ASP A 1 200 ? -9.501 -15.361 -17.705 1.00 83.25 200 ASP A CA 1
ATOM 1593 C C . ASP A 1 200 ? -8.271 -16.269 -17.899 1.00 83.25 200 ASP A C 1
ATOM 1595 O O . ASP A 1 200 ? -8.082 -16.963 -18.906 1.00 83.25 200 ASP A O 1
ATOM 1599 N N . LEU A 1 201 ? -7.385 -16.279 -16.899 1.00 83.00 201 LEU A N 1
ATOM 1600 C CA . LEU A 1 201 ? -6.159 -17.067 -16.941 1.00 83.00 201 LEU A CA 1
ATOM 1601 C C . LEU A 1 201 ? -6.418 -18.581 -16.989 1.00 83.00 201 LEU A C 1
ATOM 1603 O O . LEU A 1 201 ? -5.535 -19.316 -17.440 1.00 83.00 201 LEU A O 1
ATOM 1607 N N . LEU A 1 202 ? -7.608 -19.026 -16.576 1.00 80.38 202 LEU A N 1
ATOM 1608 C CA . LEU A 1 202 ? -8.039 -20.426 -16.510 1.00 80.38 202 LEU A CA 1
ATOM 1609 C C . LEU A 1 202 ? -8.911 -20.875 -17.696 1.00 80.38 202 LEU A C 1
ATOM 1611 O O . LEU A 1 202 ? -9.477 -21.976 -17.658 1.00 80.38 202 LEU A O 1
ATOM 1615 N N . GLU A 1 203 ? -9.032 -20.066 -18.754 1.00 66.56 203 GLU A N 1
ATOM 1616 C CA . GLU A 1 203 ? -9.807 -20.432 -19.945 1.00 66.56 203 GLU A CA 1
ATOM 1617 C C . GLU A 1 203 ? -9.399 -21.808 -20.504 1.00 66.56 203 GLU A C 1
ATOM 1619 O O . GLU A 1 203 ? -8.225 -22.116 -20.708 1.00 66.56 203 GLU A O 1
ATOM 1624 N N . GLY A 1 204 ? -10.396 -22.671 -20.741 1.00 57.34 204 GLY A N 1
ATOM 1625 C CA . GLY A 1 204 ? -10.207 -24.014 -21.304 1.00 57.34 204 GLY A CA 1
ATOM 1626 C C . GLY A 1 204 ? -10.138 -25.165 -20.292 1.00 57.34 204 GLY A C 1
ATOM 1627 O O . GLY A 1 204 ? -10.231 -26.328 -20.698 1.00 57.34 204 GLY A O 1
ATOM 1628 N N . GLN A 1 205 ? -10.069 -24.904 -18.982 1.00 56.50 205 GLN A N 1
ATOM 1629 C CA . GLN A 1 205 ? -10.205 -25.965 -17.978 1.00 56.50 205 GLN A CA 1
ATOM 1630 C C . GLN A 1 205 ? -11.682 -26.339 -17.778 1.00 56.50 205 GLN A C 1
ATOM 1632 O O . GLN A 1 205 ? -12.465 -25.615 -17.162 1.00 56.50 205 GLN A O 1
ATOM 1637 N N . LYS A 1 206 ? -12.090 -27.510 -18.292 1.00 45.94 206 LYS A N 1
ATOM 1638 C CA . LYS A 1 206 ? -13.410 -28.090 -17.996 1.00 45.94 206 LYS A CA 1
ATOM 1639 C C . LYS A 1 206 ? -13.551 -28.257 -16.481 1.00 45.94 206 LYS A C 1
ATOM 1641 O O . LYS A 1 206 ? -12.881 -29.103 -15.893 1.00 45.94 206 LYS A O 1
ATOM 1646 N N . LYS A 1 207 ? -14.463 -27.502 -15.860 1.00 47.97 207 LYS A N 1
ATOM 1647 C CA . LYS A 1 207 ? -14.899 -27.748 -14.479 1.00 47.97 207 LYS A CA 1
ATOM 1648 C C . LYS A 1 207 ? -15.424 -29.181 -14.391 1.00 47.97 207 LYS A C 1
ATOM 1650 O O . LYS A 1 207 ? -16.499 -29.482 -14.906 1.00 47.97 207 LYS A O 1
ATOM 1655 N N . SER A 1 208 ? -14.648 -30.069 -13.774 1.00 44.31 208 SER A N 1
ATOM 1656 C CA . SER A 1 208 ? -15.077 -31.430 -13.459 1.00 44.31 208 SER A CA 1
ATOM 1657 C C . SER A 1 208 ? -16.294 -31.353 -12.537 1.00 44.31 208 SER A C 1
ATOM 1659 O O . SER A 1 208 ? -16.196 -30.967 -11.371 1.00 44.31 208 SER A O 1
ATOM 1661 N N . SER A 1 209 ? -17.471 -31.677 -13.069 1.00 45.41 209 SER A N 1
ATOM 1662 C CA . SER A 1 209 ? -18.696 -31.793 -12.291 1.00 45.41 209 SER A CA 1
ATOM 1663 C C . SER A 1 209 ? -18.650 -33.084 -11.466 1.00 45.41 209 SER A C 1
ATOM 1665 O O . SER A 1 209 ? -19.124 -34.116 -11.937 1.00 45.41 209 SER A O 1
ATOM 1667 N N . ARG A 1 210 ? -18.060 -33.023 -10.265 1.00 45.41 210 ARG A N 1
ATOM 1668 C CA . ARG A 1 210 ? -18.315 -33.852 -9.060 1.00 45.41 210 ARG A CA 1
ATOM 1669 C C . ARG A 1 210 ? -17.027 -34.072 -8.263 1.00 45.41 210 ARG A C 1
ATOM 1671 O O . ARG A 1 210 ? -16.053 -34.588 -8.793 1.00 45.41 210 ARG A O 1
ATOM 1678 N N . GLY A 1 211 ? -17.118 -33.807 -6.959 1.00 41.09 211 GLY A N 1
ATOM 1679 C CA . GLY A 1 211 ? -16.188 -34.298 -5.940 1.00 41.09 211 GLY A CA 1
ATOM 1680 C C . GLY A 1 211 ? -15.053 -33.331 -5.620 1.00 41.09 211 GLY A C 1
ATOM 1681 O O . GLY A 1 211 ? -14.269 -33.009 -6.500 1.00 41.09 211 GLY A O 1
ATOM 1682 N N . ASN A 1 212 ? -15.018 -32.875 -4.360 1.00 44.03 212 ASN A N 1
ATOM 1683 C CA . ASN A 1 212 ? -13.957 -32.121 -3.679 1.00 44.03 212 ASN A CA 1
ATOM 1684 C C . ASN A 1 212 ? -12.790 -31.678 -4.571 1.00 44.03 212 ASN A C 1
ATOM 1686 O O . ASN A 1 212 ? -11.840 -32.432 -4.778 1.00 44.03 212 ASN A O 1
ATOM 1690 N N . ALA A 1 213 ? -12.855 -30.433 -5.050 1.00 44.91 213 ALA A N 1
ATOM 1691 C CA . ALA A 1 213 ? -11.741 -29.794 -5.729 1.00 44.91 213 ALA A CA 1
ATOM 1692 C C . ALA A 1 213 ? -10.559 -29.708 -4.757 1.00 44.91 213 ALA A C 1
ATOM 1694 O O . ALA A 1 213 ? -10.533 -28.890 -3.837 1.00 44.91 213 ALA A O 1
ATOM 1695 N N . GLN A 1 214 ? -9.600 -30.610 -4.938 1.00 47.44 214 GLN A N 1
ATOM 1696 C CA . GLN A 1 214 ? -8.266 -30.482 -4.385 1.00 47.44 214 GLN A CA 1
ATOM 1697 C C . GLN A 1 214 ? -7.724 -29.145 -4.900 1.00 47.44 214 GLN A C 1
ATOM 1699 O O . GLN A 1 214 ? -7.758 -28.908 -6.106 1.00 47.44 214 GLN A O 1
ATOM 1704 N N . ALA A 1 215 ? -7.311 -28.251 -4.002 1.00 49.59 215 ALA A N 1
ATOM 1705 C CA . ALA A 1 215 ? -6.734 -26.965 -4.369 1.00 49.59 215 ALA A CA 1
ATOM 1706 C C . ALA A 1 215 ? -5.456 -27.203 -5.184 1.00 49.59 215 ALA A C 1
ATOM 1708 O O . ALA A 1 215 ? -4.379 -27.438 -4.637 1.00 49.59 215 ALA A O 1
ATOM 1709 N N . THR A 1 216 ? -5.582 -27.227 -6.505 1.00 55.75 216 THR A N 1
ATOM 1710 C CA . THR A 1 216 ? -4.450 -27.312 -7.413 1.00 55.75 216 THR A CA 1
ATOM 1711 C C . THR A 1 216 ? -3.834 -25.924 -7.484 1.00 55.75 216 THR A C 1
ATOM 1713 O O . THR A 1 216 ? -4.404 -25.007 -8.069 1.00 55.75 216 THR A O 1
ATOM 1716 N N . ASN A 1 217 ? -2.677 -25.749 -6.843 1.00 61.44 217 ASN A N 1
ATOM 1717 C CA . ASN A 1 217 ? -1.861 -24.551 -7.014 1.00 61.44 217 ASN A CA 1
ATOM 1718 C C . ASN A 1 217 ? -1.417 -24.491 -8.481 1.00 61.44 217 ASN A C 1
ATOM 1720 O O . ASN A 1 217 ? -0.529 -25.235 -8.898 1.00 61.44 217 ASN A O 1
ATOM 1724 N N . HIS A 1 218 ? -2.073 -23.650 -9.276 1.00 73.19 218 HIS A N 1
ATOM 1725 C CA . HIS A 1 218 ? -1.698 -23.409 -10.663 1.00 73.19 218 HIS A CA 1
ATOM 1726 C C . HIS A 1 218 ? -0.627 -22.321 -10.694 1.00 73.19 218 HIS A C 1
ATOM 1728 O O . HIS A 1 218 ? -0.888 -21.197 -10.270 1.00 73.19 218 HIS A O 1
ATOM 1734 N N . SER A 1 219 ? 0.569 -22.670 -11.173 1.00 83.56 219 SER A N 1
ATOM 1735 C CA . SER A 1 219 ? 1.627 -21.704 -11.474 1.00 83.56 219 SER A CA 1
ATOM 1736 C C . SER A 1 219 ? 1.650 -21.406 -12.972 1.00 83.56 219 SER A C 1
ATOM 1738 O O . SER A 1 219 ? 1.518 -22.327 -13.782 1.00 83.56 219 SER A O 1
ATOM 1740 N N . PHE A 1 220 ? 1.803 -20.137 -13.334 1.00 89.12 220 PHE A N 1
ATOM 1741 C CA . PHE A 1 220 ? 1.969 -19.667 -14.706 1.00 89.12 220 PHE A CA 1
ATOM 1742 C C . PHE A 1 220 ? 3.325 -18.981 -14.839 1.00 89.12 220 PHE A C 1
ATOM 1744 O O . PHE A 1 220 ? 3.668 -18.117 -14.032 1.00 89.12 220 PHE A O 1
ATOM 1751 N N . ASP A 1 221 ? 4.056 -19.328 -15.894 1.00 91.12 221 ASP A N 1
ATOM 1752 C CA . ASP A 1 221 ? 5.287 -18.638 -16.275 1.00 91.12 221 ASP A CA 1
ATOM 1753 C C . ASP A 1 221 ? 4.928 -17.293 -16.908 1.00 91.12 221 ASP A C 1
ATOM 1755 O O . ASP A 1 221 ? 4.163 -17.235 -17.876 1.00 91.12 221 ASP A O 1
ATOM 1759 N N . VAL A 1 222 ? 5.479 -16.211 -16.372 1.00 92.81 222 VAL A N 1
ATOM 1760 C CA . VAL A 1 222 ? 5.320 -14.859 -16.895 1.00 92.81 222 VAL A CA 1
ATOM 1761 C C . VAL A 1 222 ? 6.671 -14.346 -17.363 1.00 92.81 222 VAL A C 1
ATOM 1763 O O . VAL A 1 222 ? 7.631 -14.239 -16.599 1.00 92.81 222 VAL A O 1
ATOM 1766 N N . ARG A 1 223 ? 6.735 -13.968 -18.640 1.00 91.94 223 ARG A N 1
ATOM 1767 C CA . ARG A 1 223 ? 7.917 -13.350 -19.247 1.00 91.94 223 ARG A CA 1
ATOM 1768 C C . ARG A 1 223 ? 7.618 -11.920 -19.655 1.00 91.94 223 ARG A C 1
ATOM 1770 O O . ARG A 1 223 ? 6.666 -11.667 -20.388 1.00 91.94 223 ARG A O 1
ATOM 1777 N N . VAL A 1 224 ? 8.464 -11.000 -19.201 1.00 90.88 224 VAL A N 1
ATOM 1778 C CA . VAL A 1 224 ? 8.378 -9.575 -19.536 1.00 90.88 224 VAL A CA 1
ATOM 1779 C C . VAL A 1 224 ? 9.313 -9.283 -20.698 1.00 90.88 224 VAL A C 1
ATOM 1781 O O . VAL A 1 224 ? 10.522 -9.496 -20.606 1.00 90.88 224 VAL A O 1
ATOM 1784 N N . LEU A 1 225 ? 8.753 -8.775 -21.788 1.00 88.88 225 LEU A N 1
ATOM 1785 C CA . LEU A 1 225 ? 9.495 -8.268 -22.931 1.00 88.88 225 LEU A CA 1
ATOM 1786 C C . LEU A 1 225 ? 9.509 -6.744 -22.853 1.00 88.88 225 LEU A C 1
ATOM 1788 O O . LEU A 1 225 ? 8.505 -6.084 -23.115 1.00 88.88 225 LEU A O 1
ATOM 1792 N N . THR A 1 226 ? 10.651 -6.174 -22.490 1.00 85.44 226 THR A N 1
ATOM 1793 C CA . THR A 1 226 ? 10.850 -4.726 -22.544 1.00 85.44 226 THR A CA 1
ATOM 1794 C C . THR A 1 226 ? 11.428 -4.330 -23.892 1.00 85.44 226 THR A C 1
ATOM 1796 O O . THR A 1 226 ? 12.221 -5.055 -24.498 1.00 85.44 226 THR A O 1
ATOM 1799 N N . GLN A 1 227 ? 11.038 -3.156 -24.385 1.00 71.75 227 GLN A N 1
ATOM 1800 C CA . GLN A 1 227 ? 11.644 -2.611 -25.588 1.00 71.75 227 GLN A CA 1
ATOM 1801 C C . GLN A 1 227 ? 13.119 -2.314 -25.299 1.00 71.75 227 GLN A C 1
ATOM 1803 O O . GLN A 1 227 ? 13.444 -1.517 -24.415 1.00 71.75 227 GLN A O 1
ATOM 1808 N N . LEU A 1 228 ? 14.020 -2.960 -26.042 1.00 66.19 228 LEU A N 1
ATOM 1809 C CA . LEU A 1 228 ? 15.427 -2.585 -26.042 1.00 66.19 228 LEU A CA 1
ATOM 1810 C C . LEU A 1 228 ? 15.502 -1.122 -26.482 1.00 66.19 228 LEU A C 1
ATOM 1812 O O . LEU A 1 228 ? 15.085 -0.788 -27.592 1.00 66.19 228 LEU A O 1
ATOM 1816 N N . LEU A 1 229 ? 16.037 -0.256 -25.619 1.00 55.91 229 LEU A N 1
ATOM 1817 C CA . LEU A 1 229 ? 16.483 1.080 -26.006 1.00 55.91 229 LEU A CA 1
ATOM 1818 C C . LEU A 1 229 ? 17.668 0.921 -26.971 1.00 55.91 229 LEU A C 1
ATOM 1820 O O . LEU A 1 229 ? 18.828 1.104 -26.606 1.00 55.91 229 LEU A O 1
ATOM 1824 N N . LEU A 1 230 ? 17.390 0.539 -28.214 1.00 48.53 230 LEU A N 1
ATOM 1825 C CA . LEU A 1 230 ? 18.272 0.842 -29.326 1.00 48.53 230 LEU A CA 1
ATOM 1826 C C . LEU A 1 230 ? 18.247 2.362 -29.423 1.00 48.53 230 LEU A C 1
ATOM 1828 O O . LEU A 1 230 ? 17.254 2.934 -29.860 1.00 48.53 230 LEU A O 1
ATOM 1832 N N . ASN A 1 231 ? 19.293 3.003 -28.898 1.00 45.84 231 ASN A N 1
ATOM 1833 C CA . ASN A 1 231 ? 19.495 4.444 -28.970 1.00 45.84 231 ASN A CA 1
ATOM 1834 C C . ASN A 1 231 ? 19.295 4.912 -30.418 1.00 45.84 231 ASN A C 1
ATOM 1836 O O . ASN A 1 231 ? 20.213 4.821 -31.231 1.00 45.84 231 ASN A O 1
ATOM 1840 N N . SER A 1 232 ? 18.108 5.416 -30.745 1.00 44.47 232 SER A N 1
ATOM 1841 C CA . SER A 1 232 ? 17.900 6.192 -31.956 1.00 44.47 232 SER A CA 1
ATOM 1842 C C . SER A 1 232 ? 18.588 7.544 -31.744 1.00 44.47 232 SER A C 1
ATOM 1844 O O . SER A 1 232 ? 18.134 8.362 -30.946 1.00 44.47 232 SER A O 1
ATOM 1846 N N . ASP A 1 233 ? 19.718 7.734 -32.424 1.00 44.50 233 ASP A N 1
ATOM 1847 C CA . ASP A 1 233 ? 20.324 9.026 -32.777 1.00 44.50 233 ASP A CA 1
ATOM 1848 C C . ASP A 1 233 ? 20.901 9.938 -31.681 1.00 44.50 233 ASP A C 1
ATOM 1850 O O . ASP A 1 233 ? 21.031 11.152 -31.874 1.00 44.50 233 ASP A O 1
ATOM 1854 N N . HIS A 1 234 ? 21.387 9.391 -30.565 1.00 43.94 234 HIS A N 1
ATOM 1855 C CA . HIS A 1 234 ? 22.234 10.164 -29.647 1.00 43.94 234 HIS A CA 1
ATOM 1856 C C . HIS A 1 234 ? 23.655 9.607 -29.580 1.00 43.94 234 HIS A C 1
ATOM 1858 O O . HIS A 1 234 ? 23.923 8.564 -28.989 1.00 43.94 234 HIS A O 1
ATOM 1864 N N . ARG A 1 235 ? 24.566 10.350 -30.226 1.00 43.22 235 ARG A N 1
ATOM 1865 C CA . ARG A 1 235 ? 26.028 10.222 -30.186 1.00 43.22 235 ARG A CA 1
ATOM 1866 C C . ARG A 1 235 ? 26.482 9.799 -28.787 1.00 43.22 235 ARG A C 1
ATOM 1868 O O . ARG A 1 235 ? 26.351 10.575 -27.844 1.00 43.22 235 ARG A O 1
ATOM 1875 N N . SER A 1 236 ? 27.035 8.590 -28.673 1.00 41.19 236 SER A N 1
ATOM 1876 C CA . SER A 1 236 ? 27.686 8.104 -27.458 1.00 41.19 236 SER A CA 1
ATOM 1877 C C . SER A 1 236 ? 28.756 9.101 -27.019 1.00 41.19 236 SER A C 1
ATOM 1879 O O . SER A 1 236 ? 29.835 9.180 -27.604 1.00 41.19 236 SER A O 1
ATOM 1881 N N . THR A 1 237 ? 28.462 9.900 -26.000 1.00 47.31 237 THR A N 1
ATOM 1882 C CA . THR A 1 237 ? 29.491 10.645 -25.282 1.00 47.31 237 THR A CA 1
ATOM 1883 C C . THR A 1 237 ? 30.142 9.685 -24.303 1.00 47.31 237 THR A C 1
ATOM 1885 O O . THR A 1 237 ? 29.474 9.159 -23.414 1.00 47.31 237 THR A O 1
ATOM 1888 N N . ALA A 1 238 ? 31.436 9.433 -24.504 1.00 45.34 238 ALA A N 1
ATOM 1889 C CA . ALA A 1 238 ? 32.260 8.644 -23.603 1.00 45.34 238 ALA A CA 1
ATOM 1890 C C . ALA A 1 238 ? 32.104 9.141 -22.157 1.00 45.34 238 ALA A C 1
ATOM 1892 O O . ALA A 1 238 ? 32.250 10.332 -21.876 1.00 45.34 238 ALA A O 1
ATOM 1893 N N . THR A 1 239 ? 31.812 8.225 -21.238 1.00 44.19 239 THR A N 1
ATOM 1894 C CA . THR A 1 239 ? 31.854 8.489 -19.801 1.00 44.19 239 THR A CA 1
ATOM 1895 C C . THR A 1 239 ? 33.311 8.536 -19.359 1.00 44.19 239 THR A C 1
ATOM 1897 O O . THR A 1 239 ? 33.981 7.507 -19.302 1.00 44.19 239 THR A O 1
ATOM 1900 N N . VAL A 1 240 ? 33.816 9.735 -19.069 1.00 45.06 240 VAL A N 1
ATOM 1901 C CA . VAL A 1 240 ? 35.136 9.918 -18.457 1.00 45.06 240 VAL A CA 1
ATOM 1902 C C . VAL A 1 240 ? 35.009 9.631 -16.964 1.00 45.06 240 VAL A C 1
ATOM 1904 O O . VAL A 1 240 ? 34.345 10.367 -16.237 1.00 45.06 240 VAL A O 1
ATOM 1907 N N . GLN A 1 241 ? 35.644 8.553 -16.512 1.00 53.53 241 GLN A N 1
ATOM 1908 C CA . GLN A 1 241 ? 35.799 8.238 -15.097 1.00 53.53 241 GLN A CA 1
ATOM 1909 C C . GLN A 1 241 ? 37.112 8.858 -14.614 1.00 53.53 241 GLN A C 1
ATOM 1911 O O . GLN A 1 241 ? 38.192 8.417 -15.001 1.00 53.53 241 GLN A O 1
ATOM 1916 N N . ILE A 1 242 ? 37.026 9.916 -13.806 1.00 52.44 242 ILE A N 1
ATOM 1917 C CA . ILE A 1 242 ? 38.206 10.497 -13.160 1.00 52.44 242 ILE A CA 1
ATOM 1918 C C . ILE A 1 242 ? 38.553 9.602 -11.970 1.00 52.44 242 ILE A C 1
ATOM 1920 O O . ILE A 1 242 ? 37.818 9.557 -10.986 1.00 52.44 242 ILE A O 1
ATOM 1924 N N . CYS A 1 243 ? 39.664 8.877 -12.071 1.00 43.97 243 CYS A N 1
ATOM 1925 C CA . CYS A 1 243 ? 40.266 8.190 -10.936 1.00 43.97 243 CYS A CA 1
ATOM 1926 C C . CYS A 1 243 ? 41.039 9.217 -10.098 1.00 43.97 243 CYS A C 1
ATOM 1928 O O . CYS A 1 243 ? 42.027 9.775 -10.572 1.00 43.97 243 CYS A O 1
ATOM 1930 N N . SER A 1 244 ? 40.599 9.478 -8.869 1.00 52.19 244 SER A N 1
ATOM 1931 C CA . SER A 1 244 ? 41.426 10.140 -7.856 1.00 52.19 244 SER A CA 1
ATOM 1932 C C . SER A 1 244 ? 42.339 9.097 -7.207 1.00 52.19 244 SER A C 1
ATOM 1934 O O . SER A 1 244 ? 41.830 8.107 -6.675 1.00 52.19 244 SER A O 1
ATOM 1936 N N . GLY A 1 245 ? 43.655 9.302 -7.311 1.00 38.78 245 GLY A N 1
ATOM 1937 C CA . GLY A 1 245 ? 44.669 8.574 -6.540 1.00 38.78 245 GLY A CA 1
ATOM 1938 C C . GLY A 1 245 ? 44.812 9.102 -5.120 1.00 38.78 245 GLY A C 1
ATOM 1939 O O . GLY A 1 245 ? 44.326 10.228 -4.861 1.00 38.78 245 GLY A O 1
#

pLDDT: mean 75.54, std 17.2, range [25.25, 94.81]

Foldseek 3Di:
DPDPDDDDDDDADDQDDDPVCVVVPPDPPPALVVDPLVSLLVVLLVQQPPDVVGDDQQADEDEEAPVNPPPLVVSRLSNRLSNVVSNVVVDLDDPDPPDQQWGKYWYAHPHVRDIFIWIFRSVDNPTDTHGDDDDDDPPPPQADAAEDEDDDDDFDQDDDPPDPPADPVRSVSVSSSVVVVQQVPWQKQKLHHGDDPPDDPPPPDPPPPDDDDRHDHHYIYIYTGGDPCPPDDDDDDDDDDDDDD

InterPro domains:
  IPR029454 ODR-4-like [PF14778] (1-245)
  IPR029454 ODR-4-like [PTHR33966] (1-245)

Sequence (245 aa):
QCSSQKDYVILAARTPPNEEQNENLKHPKAKLDNLDEEWATVHANQVSRMLPGGLLVLGVFIITTLEMANDFQNALRRLVFAVEKSMNKKRLWNFTEEEVSERVTLHICSSTKKIFCRTYDIHDPKSSAKPADWKYQNGLSASWLSLECTVHINIHIPLSATSVSYTLEKNTKNGLARWAKQIENGVYLINGQVKDEDCDLLEGQKKSSRGNAQATNHSFDVRVLTQLLLNSDHRSTATVQICSG

Radius of gyration: 23.69 Å; chains: 1; bounding box: 66×56×67 Å